Protein AF-A0A2R5G4W3-F1 (afdb_monomer_lite)

Radius of gyration: 32.0 Å; chains: 1; bounding box: 75×66×99 Å

pLDDT: mean 78.03, std 15.75, range [32.31, 94.19]

Organism: NCBI:txid2005467

InterPro domains:
  IPR027417 P-loop containing nucleoside triphosphate hydrolase [G3DSA:3.40.50.300] (1-145)
  IPR027417 P-loop containing nucleoside triphosphate hydrolase [SSF52540] (2-134)
  IPR032689 TraD/TraG, TraM recognition site [PF12696] (4-123)
  IPR051539 Type IV secretion system coupling protein TraD/TraG/VirD4-like [PTHR37937] (3-179)

Structure (mmCIF, N/CA/C/O backbone):
data_AF-A0A2R5G4W3-F1
#
_entry.id   AF-A0A2R5G4W3-F1
#
loop_
_atom_site.group_PDB
_atom_site.id
_atom_site.type_symbol
_atom_site.label_atom_id
_atom_site.label_alt_id
_atom_site.label_comp_id
_atom_site.label_asym_id
_atom_site.label_entity_id
_atom_site.label_seq_id
_atom_site.pdbx_PDB_ins_code
_atom_site.Cartn_x
_atom_site.Cartn_y
_atom_site.Cartn_z
_atom_site.occupancy
_atom_site.B_iso_or_equiv
_atom_site.auth_seq_id
_atom_site.auth_comp_id
_atom_site.auth_asym_id
_atom_site.auth_atom_id
_atom_site.pdbx_PDB_model_num
ATOM 1 N N . MET A 1 1 ? 8.855 -8.852 18.728 1.00 83.56 1 MET A N 1
ATOM 2 C CA . MET A 1 1 ? 7.533 -8.272 19.076 1.00 83.56 1 MET A CA 1
ATOM 3 C C . MET A 1 1 ? 6.858 -7.839 17.785 1.00 83.56 1 MET A C 1
ATOM 5 O O . MET A 1 1 ? 7.548 -7.266 16.953 1.00 83.56 1 MET A O 1
ATOM 9 N N . ILE A 1 2 ? 5.572 -8.133 17.584 1.00 87.06 2 ILE A N 1
ATOM 10 C CA . ILE A 1 2 ? 4.833 -7.711 16.383 1.00 87.06 2 ILE A CA 1
ATOM 11 C C . ILE A 1 2 ? 3.720 -6.768 16.829 1.00 87.06 2 ILE A C 1
ATOM 13 O O . ILE A 1 2 ? 2.958 -7.112 17.728 1.00 87.06 2 ILE A O 1
ATOM 17 N N . ILE A 1 3 ? 3.658 -5.587 16.222 1.00 87.25 3 ILE A N 1
ATOM 18 C CA . ILE A 1 3 ? 2.591 -4.608 16.418 1.00 87.25 3 ILE A CA 1
ATOM 19 C C . ILE A 1 3 ? 1.851 -4.507 15.089 1.00 87.25 3 ILE A C 1
ATOM 21 O O . ILE A 1 3 ? 2.440 -4.115 14.085 1.00 87.25 3 ILE A O 1
ATOM 25 N N . SER A 1 4 ? 0.575 -4.886 15.088 1.00 90.19 4 SER A N 1
ATOM 26 C CA . SER A 1 4 ? -0.298 -4.790 13.919 1.00 90.19 4 SER A CA 1
ATOM 27 C C . SER A 1 4 ? -1.376 -3.756 14.194 1.00 90.19 4 SER A C 1
ATOM 29 O O . SER A 1 4 ? -2.122 -3.895 15.161 1.00 90.19 4 SER A O 1
ATOM 31 N N . LEU A 1 5 ? -1.434 -2.725 13.359 1.00 89.44 5 LEU A N 1
ATOM 32 C CA . LEU A 1 5 ? -2.449 -1.682 13.397 1.00 89.44 5 LEU A CA 1
ATOM 33 C C . LEU A 1 5 ? -3.270 -1.807 12.123 1.00 89.44 5 LEU A C 1
ATOM 35 O O . LEU A 1 5 ? -2.787 -1.460 11.047 1.00 89.44 5 LEU A O 1
ATOM 39 N N . ASP A 1 6 ? -4.471 -2.357 12.254 1.00 86.12 6 ASP A N 1
ATOM 40 C CA . ASP A 1 6 ? -5.460 -2.312 11.185 1.00 86.12 6 ASP A CA 1
ATOM 41 C C . ASP A 1 6 ? -6.130 -0.935 11.222 1.00 86.12 6 ASP A C 1
ATOM 43 O O . ASP A 1 6 ? -6.488 -0.454 12.296 1.00 86.12 6 ASP A O 1
ATOM 47 N N . GLU A 1 7 ? -6.215 -0.275 10.073 1.00 85.50 7 GLU A N 1
ATOM 48 C CA . GLU A 1 7 ? -6.708 1.097 9.929 1.00 85.50 7 GLU A CA 1
ATOM 49 C C . GLU A 1 7 ? -5.997 2.152 10.804 1.00 85.50 7 GLU 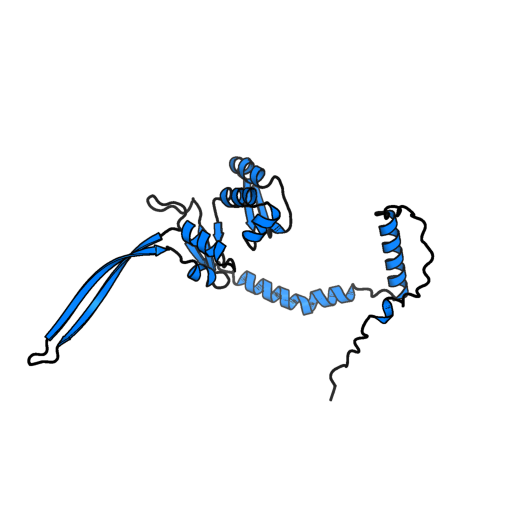A C 1
ATOM 51 O O . GLU A 1 7 ? -6.583 2.788 11.685 1.00 85.50 7 GLU A O 1
ATOM 56 N N . LEU A 1 8 ? -4.714 2.400 10.523 1.00 83.69 8 LEU A N 1
ATOM 57 C CA . LEU A 1 8 ? -3.928 3.432 11.207 1.00 83.69 8 LEU A CA 1
ATOM 58 C C . LEU A 1 8 ? -4.596 4.831 11.224 1.00 83.69 8 LEU A C 1
ATOM 60 O O . LEU A 1 8 ? -4.523 5.487 12.265 1.00 83.69 8 LEU A O 1
ATOM 64 N N . PRO A 1 9 ? -5.273 5.302 10.154 1.00 79.75 9 PRO A N 1
ATOM 65 C CA . PRO A 1 9 ? -6.020 6.560 10.174 1.00 79.75 9 PRO A CA 1
ATOM 66 C C . PRO A 1 9 ? -7.066 6.697 11.294 1.00 79.75 9 PRO A C 1
ATOM 68 O O . PRO A 1 9 ? -7.410 7.812 11.679 1.00 79.75 9 PRO A O 1
ATOM 71 N N . SER A 1 10 ? -7.557 5.602 11.877 1.00 82.31 10 SER A N 1
ATOM 72 C CA . SER A 1 10 ? -8.536 5.687 12.970 1.00 82.31 10 SER A CA 1
ATOM 73 C C . SER A 1 10 ? -7.945 6.219 14.281 1.00 82.31 10 SER A C 1
ATOM 75 O O . SER A 1 10 ? -8.689 6.699 15.136 1.00 82.31 10 SER A O 1
ATOM 77 N N . ILE A 1 11 ? -6.622 6.131 14.476 1.00 82.25 11 ILE A N 1
ATOM 78 C CA . ILE A 1 11 ? -5.956 6.522 15.725 1.00 82.25 11 ILE A CA 1
ATOM 79 C C . ILE A 1 11 ? -4.681 7.302 15.409 1.00 82.25 11 ILE A C 1
ATOM 81 O O . ILE A 1 11 ? -3.684 6.754 14.940 1.00 82.25 11 ILE A O 1
ATOM 85 N N . LYS A 1 12 ? -4.669 8.590 15.757 1.00 83.81 12 LYS A N 1
ATOM 86 C CA . LYS A 1 12 ? -3.479 9.426 15.596 1.00 83.81 12 LYS A CA 1
ATOM 87 C C . LYS A 1 12 ? -2.441 9.128 16.680 1.00 83.81 12 LYS A C 1
ATOM 89 O O . LYS A 1 12 ? -2.654 9.391 17.860 1.00 83.81 12 LYS A O 1
ATOM 94 N N . LEU A 1 13 ? -1.288 8.620 16.255 1.00 86.56 13 LEU A N 1
ATOM 95 C CA . LEU A 1 13 ? -0.133 8.321 17.108 1.00 86.56 13 LEU A CA 1
ATOM 96 C C . LEU A 1 13 ? 1.047 9.241 16.770 1.00 86.56 13 LEU A C 1
ATOM 98 O O . LEU A 1 13 ? 1.861 8.906 15.912 1.00 86.56 13 LEU A O 1
ATOM 102 N N . ASP A 1 14 ? 1.181 10.381 17.452 1.00 83.75 14 ASP A N 1
ATOM 103 C CA . ASP A 1 14 ? 2.166 11.428 17.102 1.00 83.75 14 ASP A CA 1
ATOM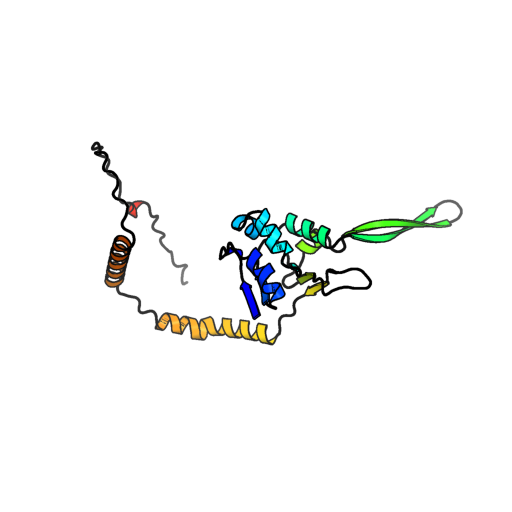 104 C C . ASP A 1 14 ? 3.624 10.938 17.052 1.00 83.75 14 ASP A C 1
ATOM 106 O O . ASP A 1 14 ? 4.428 11.414 16.251 1.00 83.75 14 ASP A O 1
ATOM 110 N N . ARG A 1 15 ? 3.977 9.960 17.895 1.00 85.38 15 ARG A N 1
ATOM 111 C CA . ARG A 1 15 ? 5.333 9.389 17.972 1.00 85.38 15 ARG A CA 1
ATOM 112 C C . ARG A 1 15 ? 5.535 8.142 17.113 1.00 85.38 15 ARG A C 1
ATOM 114 O O . ARG A 1 15 ? 6.600 7.533 17.179 1.00 85.38 15 ARG A O 1
ATOM 121 N N . LEU A 1 16 ? 4.566 7.771 16.274 1.00 86.38 16 LEU A N 1
ATOM 122 C CA . LEU A 1 16 ? 4.652 6.575 15.433 1.00 86.38 16 LEU A CA 1
ATOM 123 C C . LEU A 1 16 ? 5.938 6.499 14.585 1.00 86.38 16 LEU A C 1
ATOM 125 O O . LEU A 1 16 ? 6.577 5.447 14.610 1.00 86.38 16 LEU A O 1
ATOM 129 N N . PRO A 1 17 ? 6.390 7.567 13.890 1.00 83.81 17 PRO A N 1
ATOM 130 C CA . PRO A 1 17 ? 7.620 7.491 13.098 1.00 83.81 17 PRO A CA 1
ATOM 131 C C . PRO A 1 17 ? 8.858 7.204 13.960 1.00 83.81 17 PRO A C 1
ATOM 133 O O . PRO A 1 17 ? 9.763 6.487 13.537 1.00 83.81 17 PRO A O 1
ATOM 136 N N . GLN A 1 18 ? 8.899 7.756 15.177 1.00 86.06 18 GLN A N 1
ATOM 137 C CA . GLN A 1 18 ? 9.988 7.528 16.130 1.00 86.06 18 GLN A CA 1
ATOM 138 C C . GLN A 1 18 ? 9.975 6.076 16.603 1.00 86.06 18 GLN A C 1
ATOM 140 O O . GLN A 1 18 ? 10.999 5.407 16.534 1.00 86.06 18 GLN A O 1
ATOM 145 N N . TRP A 1 19 ? 8.803 5.554 16.975 1.00 87.06 19 TRP A N 1
ATOM 146 C CA . TRP A 1 19 ? 8.648 4.165 17.403 1.00 87.06 19 TRP A CA 1
ATOM 147 C C . TRP A 1 19 ? 9.065 3.169 16.321 1.00 87.06 19 TRP A C 1
ATOM 149 O O . TRP A 1 19 ? 9.810 2.236 16.612 1.00 87.06 19 TRP A O 1
ATOM 159 N N . ILE A 1 20 ? 8.645 3.375 15.069 1.00 85.81 20 ILE A N 1
ATOM 160 C CA . ILE A 1 20 ? 9.029 2.484 13.966 1.00 85.81 20 ILE A CA 1
ATOM 161 C C . ILE A 1 20 ? 10.555 2.438 13.828 1.00 85.81 20 ILE A C 1
ATOM 163 O O . ILE A 1 20 ? 11.121 1.357 13.689 1.00 85.81 20 ILE A O 1
ATOM 167 N N . ASN A 1 21 ? 11.231 3.585 13.917 1.00 83.62 21 ASN A N 1
ATOM 168 C CA . ASN A 1 21 ? 12.683 3.661 13.763 1.00 83.62 21 ASN A CA 1
ATOM 169 C C . ASN A 1 21 ? 13.452 3.115 14.978 1.00 83.62 21 ASN A C 1
ATOM 171 O O . ASN A 1 21 ? 14.404 2.355 14.804 1.00 83.62 21 ASN A O 1
ATOM 175 N N . GLU A 1 22 ? 13.042 3.463 16.198 1.00 86.81 22 GLU A N 1
ATOM 176 C CA . GLU A 1 22 ? 13.712 3.050 17.438 1.00 86.81 22 GLU A CA 1
ATOM 177 C C . GLU A 1 22 ? 13.511 1.567 17.737 1.00 86.81 22 GLU A C 1
ATOM 179 O O . GLU A 1 22 ? 14.452 0.861 18.091 1.00 86.81 22 GLU A O 1
ATOM 184 N N . TYR A 1 23 ? 12.291 1.055 17.581 1.00 84.75 23 TYR A N 1
ATOM 185 C CA . TYR A 1 23 ? 12.013 -0.342 17.895 1.00 84.75 23 TYR A CA 1
ATOM 186 C C . TYR A 1 23 ? 12.417 -1.298 16.767 1.00 84.75 23 TYR A C 1
ATOM 188 O O . TYR A 1 23 ? 12.532 -2.502 17.014 1.00 84.75 23 TYR A O 1
ATOM 196 N N . ARG A 1 24 ? 12.715 -0.793 15.560 1.00 78.00 24 ARG A N 1
ATOM 197 C CA . ARG A 1 24 ? 13.292 -1.600 14.474 1.00 78.00 24 ARG A CA 1
ATOM 198 C C . ARG A 1 24 ? 14.624 -2.231 14.883 1.00 78.00 24 ARG A C 1
ATOM 200 O O . ARG A 1 24 ? 14.830 -3.411 14.609 1.00 78.00 24 ARG A O 1
ATOM 207 N N . SER A 1 25 ? 15.517 -1.489 15.545 1.00 77.94 25 SER A N 1
ATOM 208 C CA . SER A 1 25 ? 16.799 -2.039 16.026 1.00 77.94 25 SER A CA 1
ATOM 209 C C . SER A 1 25 ? 16.614 -3.039 17.174 1.00 77.94 25 SER A C 1
ATOM 211 O O . SER A 1 25 ? 17.421 -3.950 17.329 1.00 77.94 25 SER A O 1
ATOM 213 N N . ASN A 1 26 ? 15.507 -2.928 17.913 1.00 81.25 26 ASN A N 1
ATOM 214 C CA . ASN A 1 26 ? 15.133 -3.822 19.011 1.00 81.25 26 ASN A CA 1
ATOM 215 C C . ASN A 1 26 ? 14.342 -5.069 18.558 1.00 81.25 26 ASN A C 1
ATOM 217 O O . ASN A 1 26 ? 13.818 -5.807 19.393 1.00 81.25 26 ASN A O 1
ATOM 221 N N . GLY A 1 27 ? 14.217 -5.315 17.248 1.00 79.44 27 GLY A N 1
ATOM 222 C CA . GLY A 1 27 ? 13.526 -6.493 16.711 1.00 79.44 27 GLY A CA 1
ATOM 223 C C . GLY A 1 27 ? 11.994 -6.424 16.787 1.00 79.44 27 GLY A C 1
ATOM 224 O O . GLY A 1 27 ? 11.320 -7.463 16.782 1.00 79.44 27 GLY A O 1
ATOM 225 N N . ALA A 1 28 ? 11.418 -5.222 16.885 1.00 84.69 28 ALA A N 1
ATOM 226 C CA . ALA A 1 28 ? 9.986 -5.039 16.685 1.00 84.69 28 ALA A CA 1
ATOM 227 C C . ALA A 1 28 ? 9.643 -4.955 15.192 1.00 84.69 28 ALA A C 1
ATOM 229 O O . ALA A 1 28 ? 10.363 -4.344 14.402 1.00 84.69 28 ALA A O 1
ATOM 230 N N . CYS A 1 29 ? 8.514 -5.550 14.818 1.00 86.12 29 CYS A N 1
ATOM 231 C CA . CYS A 1 29 ? 7.950 -5.482 13.478 1.00 86.12 29 CYS A CA 1
ATOM 232 C C . CYS A 1 29 ? 6.613 -4.740 13.541 1.00 86.12 29 CYS A C 1
ATOM 234 O O . CYS A 1 29 ? 5.729 -5.142 14.297 1.00 86.12 29 CYS A O 1
ATOM 236 N N . PHE A 1 30 ? 6.486 -3.666 12.762 1.00 89.19 30 PHE A N 1
ATOM 237 C CA . PHE A 1 30 ? 5.246 -2.910 12.617 1.00 89.19 30 PHE A CA 1
ATOM 238 C C . PHE A 1 30 ? 4.557 -3.308 11.317 1.00 89.19 30 PHE A C 1
ATOM 240 O O . PHE A 1 30 ? 5.176 -3.289 10.253 1.00 89.19 30 PHE A O 1
ATOM 247 N N . ILE A 1 31 ? 3.277 -3.642 11.416 1.00 91.06 31 ILE A N 1
ATOM 248 C CA . ILE A 1 31 ? 2.383 -3.894 10.291 1.00 91.06 31 ILE A CA 1
ATOM 249 C C . ILE A 1 31 ? 1.312 -2.811 10.354 1.00 91.06 31 ILE A C 1
ATOM 251 O O . ILE A 1 31 ? 0.593 -2.713 11.346 1.00 91.06 31 ILE A O 1
ATOM 255 N N . LEU A 1 32 ? 1.257 -1.970 9.326 1.00 90.94 32 LEU A N 1
ATOM 256 C CA . LEU A 1 32 ? 0.344 -0.833 9.254 1.00 90.94 32 LEU A CA 1
ATOM 257 C C . LEU A 1 32 ? -0.620 -1.056 8.090 1.00 90.94 32 LEU A C 1
ATOM 259 O O . LEU A 1 32 ? -0.190 -1.110 6.937 1.00 90.94 32 LEU A O 1
ATOM 263 N N . GLY A 1 33 ? -1.904 -1.193 8.399 1.00 91.06 33 GLY A N 1
ATOM 264 C CA . GLY A 1 33 ? -2.994 -1.174 7.434 1.00 91.06 33 GLY A CA 1
ATOM 265 C C . GLY A 1 33 ? -3.480 0.257 7.232 1.00 91.06 33 GLY A C 1
ATOM 266 O O . GLY A 1 33 ? -3.781 0.953 8.200 1.00 91.06 33 GLY A O 1
ATOM 267 N N . ILE A 1 34 ? -3.532 0.700 5.978 1.00 90.56 34 ILE A N 1
ATOM 268 C CA . ILE A 1 34 ? -4.128 1.978 5.577 1.00 90.56 34 ILE A CA 1
ATOM 269 C C . ILE A 1 34 ? -5.024 1.737 4.364 1.00 90.56 34 ILE A C 1
ATOM 271 O O . ILE A 1 34 ? -4.644 0.979 3.470 1.00 90.56 34 ILE A O 1
ATOM 275 N N . GLN A 1 35 ? -6.185 2.389 4.308 1.00 87.44 35 GLN A N 1
ATOM 276 C CA . GLN A 1 35 ? -7.048 2.344 3.122 1.00 87.44 35 GLN A CA 1
ATOM 277 C C . GLN A 1 35 ? -6.495 3.190 1.974 1.00 87.44 35 GLN A C 1
ATOM 279 O O . GLN A 1 35 ? -6.536 2.780 0.816 1.00 87.44 35 GLN A O 1
ATOM 284 N N . SER A 1 36 ? -5.969 4.374 2.289 1.00 86.69 36 SER A N 1
ATOM 285 C CA . SER A 1 36 ? -5.455 5.329 1.308 1.00 86.69 36 SER A CA 1
ATOM 286 C C . SER A 1 36 ? -4.248 6.078 1.872 1.00 86.69 36 SER A C 1
ATOM 288 O O . SER A 1 36 ? -4.161 6.371 3.067 1.00 86.69 36 SER A O 1
ATOM 290 N N . LEU A 1 37 ? -3.294 6.384 0.990 1.00 87.00 37 LEU A N 1
ATOM 291 C CA . LEU A 1 37 ? -2.102 7.152 1.341 1.00 87.00 37 LEU A CA 1
ATOM 292 C C . LEU A 1 37 ? -2.452 8.621 1.632 1.00 87.00 37 LEU A C 1
ATOM 294 O O . LEU A 1 37 ? -1.821 9.257 2.468 1.00 87.00 37 LEU A O 1
ATOM 298 N N . GLU A 1 38 ? -3.492 9.140 0.984 1.00 86.81 38 GLU A N 1
ATOM 299 C CA . GLU A 1 38 ? -4.036 10.477 1.210 1.00 86.81 38 GLU A CA 1
ATOM 300 C C . GLU A 1 38 ? -4.588 10.619 2.631 1.00 86.81 38 GLU A C 1
ATOM 302 O O . GLU A 1 38 ? -4.223 11.567 3.316 1.00 86.81 38 GLU A O 1
ATOM 307 N N . GLN A 1 39 ? -5.344 9.635 3.133 1.00 85.94 39 GLN A N 1
ATOM 308 C CA . GLN A 1 39 ? -5.826 9.648 4.524 1.00 85.94 39 GLN A CA 1
ATOM 309 C C . GLN A 1 39 ? -4.672 9.691 5.539 1.00 85.94 39 GLN A C 1
ATOM 311 O O . GLN A 1 39 ? -4.749 10.375 6.562 1.00 85.94 39 GLN A O 1
ATOM 316 N N . LEU A 1 40 ? -3.571 8.986 5.251 1.00 88.06 40 LEU A N 1
ATOM 317 C CA . LEU A 1 40 ? -2.363 9.045 6.074 1.00 88.06 40 LEU A CA 1
ATOM 318 C C . LEU A 1 40 ? -1.766 10.462 6.080 1.00 88.06 40 LEU A C 1
ATOM 320 O O . LEU A 1 40 ? -1.382 10.961 7.141 1.00 88.06 40 LEU A O 1
ATOM 324 N N . TYR A 1 41 ? -1.687 11.110 4.915 1.00 89.44 41 TYR A N 1
ATOM 325 C CA . TYR A 1 41 ? -1.192 12.482 4.793 1.00 89.44 41 TYR A CA 1
ATOM 326 C C . TYR A 1 41 ? -2.121 13.507 5.444 1.00 89.44 41 TYR A C 1
ATOM 328 O O . TYR A 1 41 ? -1.619 14.445 6.054 1.00 89.44 41 TYR A O 1
ATOM 336 N N . ASP A 1 42 ? -3.434 13.305 5.420 1.00 88.62 42 ASP A N 1
ATOM 337 C CA . ASP A 1 42 ? -4.391 14.218 6.051 1.00 88.62 42 ASP A CA 1
ATOM 338 C C . ASP A 1 42 ? -4.246 14.238 7.584 1.00 88.62 42 ASP A C 1
ATOM 340 O O . ASP A 1 42 ? -4.294 15.293 8.216 1.00 88.62 42 ASP A O 1
ATOM 344 N N . ILE A 1 43 ? -4.003 13.081 8.207 1.00 88.44 43 ILE A N 1
ATOM 345 C CA . ILE A 1 43 ? -3.933 12.961 9.675 1.00 88.44 43 ILE A CA 1
ATOM 346 C C . ILE A 1 43 ? -2.573 13.389 10.231 1.00 88.44 43 ILE A C 1
ATOM 348 O O . ILE A 1 43 ? -2.485 14.038 11.287 1.00 88.44 43 ILE A O 1
ATOM 352 N N . TYR A 1 44 ? -1.502 12.995 9.542 1.00 86.88 44 TYR A N 1
ATOM 353 C CA . TYR A 1 44 ? -0.124 13.205 9.984 1.00 86.88 44 TYR A CA 1
ATOM 354 C C . TYR A 1 44 ? 0.539 14.430 9.338 1.00 86.88 44 TYR A C 1
ATOM 356 O O . TYR A 1 44 ? 1.556 14.915 9.836 1.00 86.88 44 TYR A O 1
ATOM 364 N N . GLY A 1 45 ? -0.030 14.960 8.259 1.00 89.50 45 GLY A N 1
ATOM 365 C CA . GLY A 1 45 ? 0.612 15.924 7.371 1.00 89.50 45 GLY A CA 1
ATOM 366 C C . GLY A 1 45 ? 1.589 15.249 6.402 1.00 89.50 45 GLY A C 1
ATOM 367 O O . GLY A 1 45 ? 2.159 14.193 6.695 1.00 89.50 45 GLY A O 1
ATOM 368 N N . ASP A 1 46 ? 1.857 15.900 5.267 1.00 88.88 46 ASP A N 1
ATOM 369 C CA . ASP A 1 46 ? 2.698 15.357 4.186 1.00 88.88 46 ASP A CA 1
ATOM 370 C C . ASP A 1 46 ? 4.078 14.888 4.668 1.00 88.88 46 ASP A C 1
ATOM 372 O O . ASP A 1 46 ? 4.553 13.809 4.311 1.00 88.88 46 ASP A O 1
ATOM 376 N N . LYS A 1 47 ? 4.734 15.687 5.522 1.00 88.31 47 LYS A N 1
ATOM 377 C CA . LYS A 1 47 ? 6.087 15.388 6.017 1.00 88.31 47 LYS A CA 1
ATOM 378 C C . LYS A 1 47 ? 6.121 14.119 6.865 1.00 88.31 47 LYS A C 1
ATOM 380 O O . LYS A 1 47 ? 6.987 13.272 6.658 1.00 88.31 47 LYS A O 1
ATOM 385 N N . MET A 1 48 ? 5.202 13.991 7.822 1.00 86.38 48 MET A N 1
ATOM 386 C CA . MET A 1 48 ? 5.199 12.851 8.741 1.00 86.38 48 MET A CA 1
ATOM 387 C C . MET A 1 48 ? 4.630 11.605 8.077 1.00 86.38 48 MET A C 1
ATOM 389 O O . MET A 1 48 ? 5.200 10.532 8.248 1.00 86.38 48 MET A O 1
ATOM 393 N N . GLY A 1 49 ? 3.579 11.729 7.264 1.00 88.00 49 GLY A N 1
ATOM 394 C CA . GLY A 1 49 ? 3.069 10.591 6.504 1.00 88.00 49 GLY A CA 1
ATOM 395 C C . GLY A 1 49 ? 4.115 10.051 5.525 1.00 88.00 49 GLY A C 1
ATOM 396 O O . GLY A 1 49 ? 4.294 8.839 5.429 1.00 88.00 49 GLY A O 1
ATOM 397 N N . SER A 1 50 ? 4.889 10.927 4.867 1.00 87.06 50 SER A N 1
ATOM 398 C CA . SER A 1 50 ? 6.000 10.501 4.006 1.00 87.06 50 SER A CA 1
ATOM 399 C C . SER A 1 50 ? 7.103 9.800 4.807 1.00 87.06 50 SER A C 1
ATOM 401 O O . SER A 1 50 ? 7.622 8.767 4.376 1.00 87.06 50 SER A O 1
ATOM 403 N N . ALA A 1 51 ? 7.409 10.283 6.016 1.00 88.00 51 ALA A N 1
ATOM 404 C CA . ALA A 1 51 ? 8.346 9.620 6.920 1.00 88.00 51 ALA A CA 1
ATOM 405 C C . ALA A 1 51 ? 7.857 8.228 7.362 1.00 88.00 51 ALA A C 1
ATOM 407 O O . ALA A 1 51 ? 8.651 7.290 7.366 1.00 88.00 51 ALA A O 1
ATOM 408 N N . ILE A 1 52 ? 6.565 8.061 7.674 1.00 88.12 52 ILE A N 1
ATOM 409 C CA . ILE A 1 52 ? 5.962 6.762 8.033 1.00 88.12 52 ILE A CA 1
ATOM 410 C C . ILE A 1 52 ? 6.042 5.795 6.848 1.00 88.12 52 ILE A C 1
ATOM 412 O O . ILE A 1 52 ? 6.534 4.673 6.992 1.00 88.12 52 ILE A O 1
ATOM 416 N N . ALA A 1 53 ? 5.611 6.246 5.667 1.00 86.88 53 ALA A N 1
ATOM 417 C CA . ALA A 1 53 ? 5.641 5.449 4.447 1.00 86.88 53 ALA A CA 1
ATOM 418 C C . ALA A 1 53 ? 7.070 5.028 4.067 1.00 86.88 53 ALA A C 1
ATOM 420 O O . ALA A 1 53 ? 7.264 3.905 3.605 1.00 86.88 53 ALA A O 1
ATOM 421 N N . SER A 1 54 ? 8.060 5.896 4.297 1.00 84.00 54 SER A N 1
ATOM 422 C CA . SER A 1 54 ? 9.479 5.629 4.019 1.00 84.00 54 SER A CA 1
ATOM 423 C C . SER A 1 54 ? 10.146 4.740 5.073 1.00 84.00 54 SER A C 1
ATOM 425 O O . SER A 1 54 ? 11.028 3.949 4.740 1.00 84.00 54 SER A O 1
ATOM 427 N N . ALA A 1 55 ? 9.738 4.844 6.343 1.00 85.06 55 ALA A N 1
ATOM 428 C CA . ALA A 1 55 ? 10.244 3.993 7.422 1.00 85.06 55 ALA A CA 1
ATOM 429 C C . ALA A 1 55 ? 9.827 2.524 7.229 1.00 85.06 55 ALA A C 1
ATOM 431 O O . ALA A 1 55 ? 10.568 1.597 7.575 1.00 85.06 55 ALA A O 1
ATOM 432 N N . CYS A 1 56 ? 8.663 2.301 6.617 1.00 86.69 56 CYS A N 1
ATOM 433 C CA . CYS A 1 56 ? 8.211 0.979 6.211 1.00 86.69 56 CYS A CA 1
ATOM 434 C C . CYS A 1 56 ? 8.977 0.536 4.961 1.00 86.69 56 CYS A C 1
ATOM 436 O O . CYS A 1 56 ? 8.739 1.031 3.869 1.00 86.69 56 CYS A O 1
ATOM 438 N N . SER A 1 57 ? 9.915 -0.402 5.095 1.00 84.44 57 SER A N 1
ATOM 439 C CA . SER A 1 57 ? 10.689 -0.860 3.930 1.00 84.44 57 SER A CA 1
ATOM 440 C C . SER A 1 57 ? 9.892 -1.801 3.020 1.00 84.44 57 SER A C 1
ATOM 442 O O . SER A 1 57 ? 10.140 -1.847 1.820 1.00 84.44 57 SER A O 1
ATOM 444 N N . THR A 1 58 ? 8.956 -2.559 3.596 1.00 89.00 58 THR A N 1
ATOM 445 C CA . THR A 1 58 ? 8.080 -3.477 2.864 1.00 89.00 58 THR A CA 1
ATOM 446 C C . THR A 1 58 ? 6.738 -2.804 2.606 1.00 89.00 58 THR A C 1
ATOM 448 O O . THR A 1 58 ? 6.115 -2.308 3.542 1.00 89.00 58 THR A O 1
ATOM 451 N N . HIS A 1 59 ? 6.271 -2.850 1.362 1.00 91.19 59 HIS A N 1
ATOM 452 C CA . HIS A 1 59 ? 4.954 -2.362 0.958 1.00 91.19 59 HIS A CA 1
ATOM 453 C C . HIS A 1 59 ? 4.165 -3.479 0.293 1.00 91.19 59 HIS A C 1
ATOM 455 O O . HIS A 1 59 ? 4.709 -4.252 -0.496 1.00 91.19 59 HIS A O 1
ATOM 461 N N . VAL A 1 60 ? 2.877 -3.535 0.611 1.00 92.25 60 VAL A N 1
ATOM 462 C CA . VAL A 1 60 ? 1.896 -4.399 -0.040 1.00 92.25 60 VAL A CA 1
ATOM 463 C C . VAL A 1 60 ? 0.835 -3.478 -0.620 1.00 92.25 60 VAL A C 1
ATOM 465 O O . VAL A 1 60 ? 0.087 -2.853 0.126 1.00 92.25 60 VAL A O 1
ATOM 468 N N . LEU A 1 61 ? 0.816 -3.346 -1.942 1.00 92.75 61 LEU A N 1
ATOM 469 C CA . LEU A 1 61 ? -0.096 -2.453 -2.647 1.00 92.75 61 LEU A CA 1
ATOM 470 C C . LEU A 1 61 ? -1.245 -3.256 -3.254 1.00 92.75 61 LEU A C 1
ATOM 472 O O . LEU A 1 61 ? -1.027 -4.085 -4.139 1.00 92.75 61 LEU A O 1
ATOM 476 N N . PHE A 1 62 ? -2.461 -2.983 -2.795 1.00 93.25 62 PHE A N 1
ATOM 477 C CA . PHE A 1 62 ? -3.702 -3.378 -3.465 1.00 93.25 62 PHE A CA 1
ATOM 478 C C . PHE A 1 62 ? -4.162 -2.260 -4.403 1.00 93.25 62 PHE A C 1
ATOM 480 O O . PHE A 1 62 ? -3.466 -1.262 -4.556 1.00 93.25 62 PHE A O 1
ATOM 487 N N . ASN A 1 63 ? -5.333 -2.405 -5.024 1.00 93.00 63 ASN A N 1
ATOM 488 C CA . ASN A 1 63 ? -5.938 -1.319 -5.788 1.00 93.00 63 ASN A CA 1
ATOM 489 C C . ASN A 1 63 ? -6.135 -0.076 -4.885 1.00 93.00 63 ASN A C 1
ATOM 491 O O . ASN A 1 63 ? -6.979 -0.130 -3.990 1.00 93.00 63 ASN A O 1
ATOM 495 N N . PRO A 1 64 ? -5.394 1.031 -5.099 1.00 89.94 64 PRO A N 1
ATOM 496 C CA . PRO A 1 64 ? -5.463 2.202 -4.226 1.00 89.94 64 PRO A CA 1
ATOM 497 C C . PRO A 1 64 ? -6.717 3.057 -4.467 1.00 89.94 64 PRO A C 1
ATOM 499 O O . PRO A 1 64 ? -6.929 4.045 -3.772 1.00 89.94 64 PRO A O 1
ATOM 502 N N . GLY A 1 65 ? -7.515 2.755 -5.499 1.00 89.25 65 GLY A N 1
ATOM 503 C CA . GLY A 1 65 ? -8.705 3.526 -5.872 1.00 89.25 65 GLY A CA 1
ATOM 504 C C . GLY A 1 65 ? -8.420 4.923 -6.439 1.00 89.25 65 GLY A C 1
ATOM 505 O O . GLY A 1 65 ? -9.330 5.563 -6.960 1.00 89.25 65 GLY A O 1
ATOM 506 N N . ASN A 1 66 ? -7.171 5.395 -6.388 1.00 89.69 66 ASN A N 1
ATOM 507 C CA . ASN A 1 66 ? -6.765 6.695 -6.903 1.00 89.69 66 ASN A CA 1
ATOM 508 C C . ASN A 1 66 ? -5.551 6.597 -7.841 1.00 89.69 66 ASN A C 1
ATOM 510 O O . ASN A 1 66 ? -4.649 5.774 -7.670 1.00 89.69 66 ASN A O 1
ATOM 514 N N . TYR A 1 67 ? -5.538 7.462 -8.857 1.00 91.75 67 TYR A N 1
ATOM 515 C CA . TYR A 1 67 ? -4.506 7.439 -9.892 1.00 91.75 67 TYR A CA 1
ATOM 516 C C . TYR A 1 67 ? -3.148 7.941 -9.390 1.00 91.75 67 TYR A C 1
ATOM 518 O O . TYR A 1 67 ? -2.121 7.416 -9.801 1.00 91.75 67 TYR A O 1
ATOM 526 N N . LYS A 1 68 ? -3.134 8.921 -8.478 1.00 91.69 68 LYS A N 1
ATOM 527 C CA . LYS A 1 68 ? -1.901 9.535 -7.967 1.00 91.69 68 LYS A CA 1
ATOM 528 C C . LYS A 1 68 ? -1.013 8.508 -7.262 1.00 91.69 68 LYS A C 1
ATOM 530 O O . LYS A 1 68 ? 0.133 8.319 -7.651 1.00 91.69 68 LYS A O 1
ATOM 535 N N . THR A 1 69 ? -1.573 7.776 -6.302 1.00 91.50 69 THR A N 1
ATOM 536 C CA . THR A 1 69 ? -0.887 6.689 -5.599 1.00 91.50 69 THR A CA 1
ATOM 537 C C . THR A 1 69 ? -0.463 5.594 -6.583 1.00 91.50 69 THR A C 1
ATOM 539 O O . THR A 1 69 ? 0.667 5.118 -6.516 1.00 91.50 69 THR A O 1
ATOM 542 N N . ALA A 1 70 ? -1.314 5.216 -7.545 1.00 93.06 70 ALA A N 1
ATOM 543 C CA . ALA A 1 70 ? -0.947 4.223 -8.557 1.00 93.06 70 ALA A CA 1
ATOM 544 C C . ALA A 1 70 ? 0.246 4.671 -9.427 1.00 93.06 70 ALA A C 1
ATOM 546 O O . ALA A 1 70 ? 1.132 3.869 -9.725 1.00 93.06 70 ALA A O 1
ATOM 547 N N . GLU A 1 71 ? 0.304 5.947 -9.809 1.00 94.06 71 GLU A N 1
ATOM 548 C CA . GLU A 1 71 ? 1.411 6.526 -10.569 1.00 94.06 71 GLU A CA 1
ATOM 549 C C . GLU A 1 71 ? 2.700 6.595 -9.741 1.00 94.06 71 GLU A C 1
ATOM 551 O O . GLU A 1 71 ? 3.763 6.204 -10.229 1.00 94.06 71 GLU A O 1
ATOM 556 N N . ASP A 1 72 ? 2.609 7.025 -8.482 1.00 91.50 72 ASP A N 1
ATOM 557 C CA . ASP A 1 72 ? 3.746 7.093 -7.563 1.00 91.50 72 ASP A CA 1
ATOM 558 C C . ASP A 1 72 ? 4.366 5.706 -7.343 1.00 91.50 72 ASP A C 1
ATOM 560 O O . ASP A 1 72 ? 5.588 5.542 -7.411 1.00 91.50 72 ASP A O 1
ATOM 564 N N . TYR A 1 73 ? 3.534 4.675 -7.166 1.00 91.75 73 TYR A N 1
ATOM 565 C CA . TYR A 1 73 ? 4.011 3.297 -7.056 1.00 91.75 73 TYR A CA 1
ATOM 566 C C . TYR A 1 73 ? 4.525 2.734 -8.385 1.00 91.75 73 TYR A C 1
ATOM 568 O O . TYR A 1 73 ? 5.544 2.049 -8.385 1.00 91.75 73 TYR A O 1
ATOM 576 N N . SER A 1 74 ? 3.902 3.057 -9.522 1.00 93.00 74 SER A N 1
ATOM 577 C CA . SER A 1 74 ? 4.404 2.667 -10.849 1.00 93.00 74 SER A CA 1
ATOM 578 C C . SER A 1 74 ? 5.814 3.218 -11.097 1.00 93.00 74 SER A C 1
ATOM 580 O O . SER A 1 74 ? 6.713 2.467 -11.477 1.00 93.00 74 SER A O 1
ATOM 582 N N . LYS A 1 75 ? 6.050 4.498 -10.773 1.00 92.19 75 LYS A N 1
ATOM 583 C CA . LYS A 1 75 ? 7.382 5.124 -10.816 1.00 92.19 75 LYS A CA 1
ATOM 584 C C . LYS A 1 75 ? 8.352 4.459 -9.846 1.00 92.19 75 LYS A C 1
ATOM 586 O O . LYS A 1 75 ? 9.506 4.227 -10.194 1.00 92.19 75 LYS A O 1
ATOM 591 N N . ARG A 1 76 ? 7.885 4.119 -8.643 1.00 88.81 76 ARG A N 1
ATOM 592 C CA . ARG A 1 76 ? 8.689 3.439 -7.621 1.00 88.81 76 ARG A CA 1
ATOM 593 C C . ARG A 1 76 ? 9.138 2.040 -8.043 1.00 88.81 76 ARG A C 1
ATOM 595 O O . ARG A 1 76 ? 10.242 1.636 -7.695 1.00 88.81 76 ARG A O 1
ATOM 602 N N . TYR A 1 77 ? 8.301 1.311 -8.775 1.00 90.00 77 TYR A N 1
ATOM 603 C CA . TYR A 1 77 ? 8.633 -0.003 -9.332 1.00 90.00 77 TYR A CA 1
ATOM 604 C C . TYR A 1 77 ? 9.615 0.075 -10.507 1.00 90.00 77 TYR A C 1
ATOM 606 O O . TYR A 1 77 ? 10.252 -0.925 -10.836 1.00 90.00 77 TYR A O 1
ATOM 614 N N . GLY A 1 78 ? 9.767 1.257 -11.103 1.00 89.00 78 GLY A N 1
ATOM 615 C CA . GLY A 1 78 ? 10.724 1.529 -12.162 1.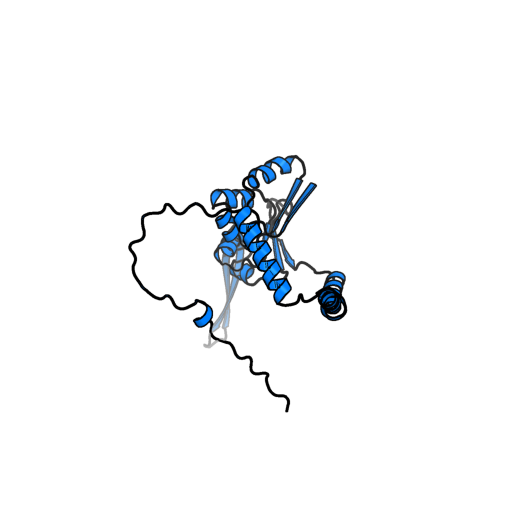00 89.00 78 GLY A CA 1
ATOM 616 C C . GLY A 1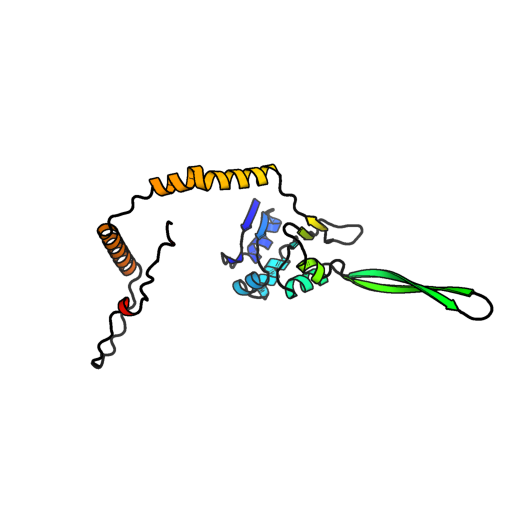 78 ? 10.242 1.125 -13.552 1.00 89.00 78 GLY A C 1
ATOM 617 O O . GLY A 1 78 ? 9.084 0.766 -13.788 1.00 89.00 78 GLY A O 1
ATOM 618 N N . GLU A 1 79 ? 11.172 1.201 -14.497 1.00 90.88 79 GLU A N 1
ATOM 619 C CA . GLU A 1 79 ? 10.940 0.956 -15.917 1.00 90.88 79 GLU A CA 1
ATOM 620 C C . GLU A 1 79 ? 11.797 -0.210 -16.413 1.00 90.88 79 GLU A C 1
ATOM 622 O O . GLU A 1 79 ? 12.895 -0.461 -15.919 1.00 90.88 79 GLU A O 1
ATOM 627 N N . LYS A 1 80 ? 11.295 -0.907 -17.430 1.00 88.38 80 LYS A N 1
ATOM 628 C CA . LYS A 1 80 ? 12.001 -1.930 -18.194 1.00 88.38 80 LYS A CA 1
ATOM 629 C C . LYS A 1 80 ? 12.111 -1.505 -19.653 1.00 88.38 80 LYS A C 1
ATOM 631 O O . LYS A 1 80 ? 11.198 -0.901 -20.217 1.00 88.38 80 LYS A O 1
ATOM 636 N N . GLU A 1 81 ? 13.224 -1.857 -20.276 1.00 88.44 81 GLU A N 1
ATOM 637 C CA . GLU A 1 81 ? 13.411 -1.690 -21.714 1.00 88.44 81 GLU A CA 1
ATOM 638 C C . GLU A 1 81 ? 12.841 -2.908 -22.447 1.00 88.44 81 GLU A C 1
ATOM 640 O O . GLU A 1 81 ? 13.162 -4.054 -22.132 1.00 88.44 81 GLU A O 1
ATOM 645 N N . VAL A 1 82 ? 11.962 -2.663 -23.416 1.00 87.25 82 VAL A N 1
ATOM 646 C CA . VAL A 1 82 ? 11.310 -3.687 -24.232 1.00 87.25 82 VAL A CA 1
ATOM 647 C C . VAL A 1 82 ? 11.686 -3.457 -25.690 1.00 87.25 82 VAL A C 1
ATOM 649 O O . VAL A 1 82 ? 11.458 -2.383 -26.245 1.00 87.25 82 VAL A O 1
ATOM 652 N N . LEU A 1 83 ? 12.253 -4.483 -26.325 1.00 87.69 83 LEU A N 1
ATOM 653 C CA . LEU A 1 83 ? 12.545 -4.473 -27.754 1.00 87.69 83 LEU A CA 1
ATOM 654 C C . LEU A 1 83 ? 11.291 -4.879 -28.538 1.00 87.69 83 LEU A C 1
ATOM 656 O O . LEU A 1 83 ? 10.910 -6.050 -28.571 1.00 87.69 83 LEU A O 1
ATOM 660 N N . ILE A 1 84 ? 10.653 -3.914 -29.189 1.00 87.00 84 ILE A N 1
ATOM 661 C CA . ILE A 1 84 ? 9.485 -4.128 -30.039 1.00 87.00 84 ILE A CA 1
ATOM 662 C C . ILE A 1 84 ? 9.964 -4.444 -31.453 1.00 87.00 84 ILE A C 1
ATOM 664 O O . ILE A 1 84 ? 10.580 -3.612 -32.119 1.00 87.00 84 ILE A O 1
ATOM 668 N N . LYS A 1 85 ? 9.664 -5.654 -31.928 1.00 86.25 85 LYS A N 1
ATOM 669 C CA . LYS A 1 85 ? 9.958 -6.078 -33.301 1.00 86.25 85 LYS A CA 1
ATOM 670 C C . LYS A 1 85 ? 8.708 -5.934 -34.158 1.00 86.25 85 LYS A C 1
ATOM 672 O O . LYS A 1 85 ? 7.782 -6.735 -34.049 1.00 86.25 85 LYS A O 1
ATOM 677 N N . ASN A 1 86 ? 8.696 -4.939 -35.035 1.00 86.00 86 ASN A N 1
ATOM 678 C CA . ASN A 1 86 ? 7.616 -4.732 -35.992 1.00 86.00 86 ASN A CA 1
ATOM 679 C C . ASN A 1 86 ? 7.948 -5.421 -37.317 1.00 86.00 86 ASN A C 1
ATOM 681 O O . ASN A 1 86 ? 9.043 -5.266 -37.862 1.00 86.00 86 ASN A O 1
ATOM 685 N N . ARG A 1 87 ? 6.981 -6.179 -37.840 1.00 86.56 87 ARG A N 1
ATOM 686 C CA . ARG A 1 87 ? 7.079 -6.875 -39.125 1.00 86.56 87 ARG A CA 1
ATOM 687 C C . ARG A 1 87 ? 6.126 -6.243 -40.126 1.00 86.56 87 ARG A C 1
ATOM 689 O O . ARG A 1 87 ? 4.912 -6.375 -39.989 1.00 86.56 87 ARG A O 1
ATOM 696 N N . THR A 1 88 ? 6.668 -5.669 -41.189 1.00 81.44 88 THR A N 1
ATOM 697 C CA . THR A 1 88 ? 5.875 -5.116 -42.292 1.00 81.44 88 THR A CA 1
ATOM 698 C C . THR A 1 88 ? 5.981 -6.039 -43.497 1.00 81.44 88 THR A C 1
ATOM 700 O O . THR A 1 88 ? 7.080 -6.393 -43.921 1.00 81.44 88 THR A O 1
ATOM 703 N N . THR A 1 89 ? 4.843 -6.455 -44.059 1.00 80.12 89 THR A N 1
ATOM 704 C CA . THR A 1 89 ? 4.807 -7.255 -45.295 1.00 80.12 89 THR A CA 1
ATOM 705 C C . THR A 1 89 ? 4.210 -6.426 -46.423 1.00 80.12 89 THR A C 1
ATOM 707 O O . THR A 1 89 ? 3.025 -6.106 -46.393 1.00 80.12 89 THR A O 1
ATOM 710 N N . GLY A 1 90 ? 5.024 -6.107 -47.427 1.00 75.69 90 GLY A N 1
ATOM 711 C CA . GLY A 1 90 ? 4.581 -5.475 -48.663 1.00 75.69 90 GLY A CA 1
ATOM 712 C C . GLY A 1 90 ? 4.190 -6.524 -49.702 1.00 75.69 90 GLY A C 1
ATOM 713 O O . GLY A 1 90 ? 4.862 -7.547 -49.860 1.00 75.69 90 GLY A O 1
ATOM 714 N N . ARG A 1 91 ? 3.095 -6.281 -50.426 1.00 69.19 91 ARG A N 1
ATOM 715 C CA . ARG A 1 91 ? 2.726 -7.040 -51.629 1.00 69.19 91 ARG A CA 1
ATOM 716 C C . ARG A 1 91 ? 2.645 -6.061 -52.791 1.00 69.19 91 ARG A C 1
ATOM 718 O O . ARG A 1 91 ? 1.831 -5.146 -52.750 1.00 69.19 91 ARG A O 1
ATOM 725 N N . SER A 1 92 ? 3.494 -6.250 -53.797 1.00 66.19 92 SER A N 1
ATOM 726 C CA . SER A 1 92 ? 3.416 -5.487 -55.044 1.00 66.19 92 SER A CA 1
ATOM 727 C C . SER A 1 92 ? 2.548 -6.246 -56.047 1.00 66.19 92 SER A C 1
ATOM 729 O O . SER A 1 92 ? 2.769 -7.439 -56.272 1.00 66.19 92 SER A O 1
ATOM 731 N N . LEU A 1 93 ? 1.550 -5.572 -56.625 1.00 59.16 93 LEU A N 1
ATOM 732 C CA . LEU A 1 93 ? 0.650 -6.133 -57.632 1.00 59.16 93 LEU A CA 1
ATOM 733 C C . LEU A 1 93 ? 0.995 -5.534 -59.003 1.00 59.16 93 LEU A C 1
ATOM 735 O O . LEU A 1 93 ? 0.352 -4.603 -59.474 1.00 59.16 93 LEU A O 1
ATOM 739 N N . GLY A 1 94 ? 2.054 -6.051 -59.625 1.00 55.00 94 GLY A N 1
ATOM 740 C CA . GLY A 1 94 ? 2.447 -5.677 -60.981 1.00 55.00 94 GLY A CA 1
ATOM 741 C C . GLY A 1 94 ? 3.456 -6.663 -61.557 1.00 55.00 94 GLY A C 1
ATOM 742 O O . GLY A 1 94 ? 4.543 -6.795 -61.006 1.00 55.00 94 GLY A O 1
ATOM 743 N N . GLY A 1 95 ? 3.077 -7.357 -62.639 1.00 61.22 95 GLY A N 1
ATOM 744 C CA . GLY A 1 95 ? 3.914 -8.206 -63.511 1.00 61.22 95 GLY A CA 1
ATOM 745 C C . GLY A 1 95 ? 4.538 -9.465 -62.894 1.00 61.22 95 GLY A C 1
ATOM 746 O O . GLY A 1 95 ? 4.479 -10.538 -63.484 1.00 61.22 95 GLY A O 1
ATOM 747 N N . GLN A 1 96 ? 5.102 -9.361 -61.695 1.00 60.31 96 GLN A N 1
ATOM 748 C CA . GLN A 1 96 ? 5.797 -10.420 -60.983 1.00 60.31 96 GLN A CA 1
ATOM 749 C C . GLN A 1 96 ? 5.424 -10.306 -59.501 1.00 60.31 96 GLN A C 1
ATOM 751 O O . GLN A 1 96 ? 5.727 -9.312 -58.842 1.00 60.31 96 GLN A O 1
ATOM 756 N N . MET A 1 97 ? 4.701 -11.299 -58.979 1.00 56.94 97 MET A N 1
ATOM 757 C CA . MET A 1 97 ? 4.181 -11.274 -57.611 1.00 56.94 97 MET A CA 1
ATOM 758 C C . MET A 1 97 ? 5.349 -11.390 -56.615 1.00 56.94 97 MET A C 1
ATOM 760 O O . MET A 1 97 ? 5.816 -12.486 -56.319 1.00 56.94 97 MET A O 1
ATOM 764 N N . SER A 1 98 ? 5.847 -10.256 -56.116 1.00 61.69 98 SER A N 1
ATOM 765 C CA . SER A 1 98 ? 6.931 -10.203 -55.130 1.00 61.69 98 SER A CA 1
ATOM 766 C C . SER A 1 98 ? 6.390 -9.798 -53.760 1.00 61.69 98 SER A C 1
ATOM 768 O O . SER A 1 98 ? 5.605 -8.851 -53.629 1.00 61.69 98 SER A O 1
ATOM 770 N N . ARG A 1 99 ? 6.791 -10.547 -52.729 1.00 70.88 99 ARG A N 1
ATOM 771 C CA . ARG A 1 99 ? 6.432 -10.302 -51.330 1.00 70.88 99 ARG A CA 1
ATOM 772 C C . ARG A 1 99 ? 7.688 -9.848 -50.593 1.00 70.88 99 ARG A C 1
ATOM 774 O O . ARG A 1 99 ? 8.603 -10.644 -50.408 1.00 70.88 99 ARG A O 1
ATOM 781 N N . SER A 1 100 ? 7.724 -8.591 -50.162 1.00 73.56 100 SER A N 1
ATOM 782 C CA . SER A 1 100 ? 8.804 -8.061 -49.329 1.00 73.56 100 SER A CA 1
ATOM 783 C C . SER A 1 100 ? 8.418 -8.164 -47.855 1.00 73.56 100 SER A C 1
ATOM 785 O O . SER A 1 100 ? 7.281 -7.882 -47.475 1.00 73.56 100 SER A O 1
ATOM 787 N N . ILE A 1 101 ? 9.352 -8.603 -47.012 1.00 79.81 101 ILE A N 1
ATOM 788 C CA . ILE A 1 101 ? 9.196 -8.609 -45.555 1.00 79.81 101 ILE A CA 1
ATOM 789 C C . ILE A 1 101 ? 10.301 -7.718 -45.000 1.00 79.81 101 ILE A C 1
ATOM 791 O O . ILE A 1 101 ? 11.476 -8.000 -45.215 1.00 79.81 101 ILE A O 1
ATOM 795 N N . SER A 1 102 ? 9.916 -6.650 -44.308 1.00 79.56 102 SER A N 1
ATOM 796 C CA . SER A 1 102 ? 10.828 -5.761 -43.593 1.00 79.56 102 SER A CA 1
ATOM 797 C C . SER A 1 102 ? 10.620 -5.922 -42.091 1.00 79.56 102 SER A C 1
ATOM 799 O O . SER A 1 102 ? 9.484 -6.072 -41.630 1.00 79.56 102 SER A O 1
ATOM 801 N N . TRP A 1 103 ? 11.717 -5.901 -41.342 1.00 83.06 103 TRP A N 1
ATOM 802 C CA . TRP A 1 103 ? 11.724 -5.934 -39.886 1.00 83.06 103 TRP A CA 1
ATOM 803 C C . TRP A 1 103 ? 12.312 -4.626 -39.377 1.00 83.06 103 TRP A C 1
ATOM 805 O O . TRP A 1 103 ? 13.377 -4.211 -39.828 1.00 83.06 103 TRP A O 1
ATOM 815 N N . SER A 1 104 ? 11.628 -3.989 -38.435 1.00 85.69 104 SER A N 1
ATOM 816 C CA . SER A 1 104 ? 12.152 -2.839 -37.705 1.00 85.69 104 SER A CA 1
ATOM 817 C C . SER A 1 104 ? 12.115 -3.147 -36.218 1.00 85.69 104 SER A C 1
ATOM 819 O O . SER A 1 104 ? 11.066 -3.529 -35.695 1.00 85.69 104 SER A O 1
ATOM 821 N N . GLU A 1 105 ? 13.244 -2.975 -35.546 1.00 89.62 105 GLU A N 1
ATOM 822 C CA . GLU A 1 105 ? 13.354 -3.132 -34.100 1.00 89.62 105 GLU A CA 1
ATOM 823 C C . GLU A 1 105 ? 13.357 -1.745 -33.452 1.00 89.62 105 GLU A C 1
ATOM 825 O O . GLU A 1 105 ? 14.054 -0.844 -33.914 1.00 89.62 105 GLU A O 1
ATOM 830 N N . ASN A 1 106 ? 12.550 -1.559 -32.410 1.00 87.75 106 ASN A N 1
ATOM 831 C CA . ASN A 1 106 ? 12.478 -0.321 -31.647 1.00 87.75 106 ASN A CA 1
ATOM 832 C C . ASN A 1 106 ? 12.628 -0.641 -30.158 1.00 87.75 106 ASN A C 1
ATOM 834 O O . ASN A 1 106 ? 11.886 -1.468 -29.630 1.00 87.75 106 ASN A O 1
ATOM 838 N N . LEU A 1 107 ? 13.591 -0.011 -29.490 1.00 90.00 107 LEU A N 1
ATOM 839 C CA . LEU A 1 107 ? 13.785 -0.150 -28.052 1.00 90.00 107 LEU A CA 1
ATOM 840 C C . LEU A 1 107 ? 12.933 0.902 -27.337 1.00 90.00 107 LEU A C 1
ATOM 842 O O . LEU A 1 107 ? 13.169 2.099 -27.487 1.00 90.00 107 LEU A O 1
ATOM 846 N N . GLN A 1 108 ? 11.950 0.461 -26.555 1.00 90.06 108 GLN A N 1
ATOM 847 C CA . GLN A 1 108 ? 11.047 1.346 -25.826 1.00 90.06 108 GLN A CA 1
ATOM 848 C C . GLN A 1 108 ? 11.156 1.117 -24.318 1.00 90.06 108 GLN A C 1
ATOM 850 O O . GLN A 1 108 ? 11.145 -0.020 -23.852 1.00 90.06 108 GLN A O 1
ATOM 855 N N . LYS A 1 109 ? 11.214 2.204 -23.543 1.00 90.56 109 LYS A N 1
ATOM 856 C CA . LYS A 1 109 ? 11.079 2.160 -22.082 1.00 90.56 109 LYS A CA 1
ATOM 857 C C . LYS A 1 109 ? 9.606 2.104 -21.699 1.00 90.56 109 LYS A C 1
ATOM 859 O O . LYS A 1 109 ? 8.804 2.892 -22.199 1.00 90.56 109 LYS A O 1
ATOM 864 N N . MET A 1 110 ? 9.252 1.155 -20.843 1.00 90.81 110 MET A N 1
ATOM 865 C CA . MET A 1 110 ? 7.898 0.972 -20.324 1.00 90.81 110 MET A CA 1
ATOM 866 C C . MET A 1 110 ? 7.957 0.708 -18.818 1.00 90.81 110 MET A C 1
ATOM 868 O O . MET A 1 110 ? 8.895 0.051 -18.372 1.00 90.81 110 MET A O 1
ATOM 872 N N . PRO A 1 111 ? 6.972 1.151 -18.019 1.00 92.00 111 PRO A N 1
ATOM 873 C CA . PRO A 1 111 ? 6.937 0.825 -16.596 1.00 92.00 111 PRO A CA 1
ATOM 874 C C . PRO A 1 111 ? 6.889 -0.695 -16.384 1.00 92.00 111 PRO A C 1
ATOM 876 O O . PRO A 1 111 ? 6.302 -1.429 -17.187 1.00 92.00 111 PRO A O 1
ATOM 879 N N . VAL A 1 112 ? 7.500 -1.181 -15.298 1.00 91.00 112 VAL A N 1
ATOM 880 C CA . VAL A 1 112 ? 7.449 -2.610 -14.939 1.00 91.00 112 VAL A CA 1
ATOM 881 C C . VAL A 1 112 ? 6.001 -3.042 -14.710 1.00 91.00 112 VAL A C 1
ATOM 883 O O . VAL A 1 112 ? 5.585 -4.068 -15.252 1.00 91.00 112 VAL A O 1
ATOM 886 N N . ILE A 1 113 ? 5.253 -2.216 -13.971 1.00 92.50 113 ILE A N 1
ATOM 887 C CA . ILE A 1 113 ? 3.805 -2.300 -13.760 1.00 92.50 113 ILE A CA 1
ATOM 888 C C . ILE A 1 113 ? 3.241 -0.898 -13.982 1.00 92.50 113 ILE A C 1
ATOM 890 O O . ILE A 1 113 ? 3.693 0.060 -13.352 1.00 92.50 113 ILE A O 1
ATOM 894 N N . SER A 1 114 ? 2.276 -0.762 -14.888 1.00 93.25 114 SER A N 1
ATOM 895 C CA . SER A 1 114 ? 1.660 0.537 -15.186 1.00 93.25 114 SER A CA 1
ATOM 896 C C . SER A 1 114 ? 0.642 0.950 -14.116 1.00 93.25 114 SER A C 1
ATOM 898 O O . SER A 1 114 ? 0.027 0.096 -13.479 1.00 93.25 114 SER A O 1
ATOM 900 N N . ALA A 1 115 ? 0.413 2.255 -13.953 1.00 94.12 115 ALA A N 1
ATOM 901 C CA . ALA A 1 115 ? -0.623 2.768 -13.050 1.00 94.12 115 ALA A CA 1
ATOM 902 C C . ALA A 1 115 ? -2.024 2.218 -13.393 1.00 94.12 115 ALA A C 1
ATOM 904 O O . ALA A 1 115 ? -2.790 1.862 -12.501 1.00 94.12 115 ALA A O 1
ATOM 905 N N . ASP A 1 116 ? -2.333 2.080 -14.686 1.00 94.19 116 ASP A N 1
ATOM 906 C CA . ASP A 1 116 ? -3.588 1.485 -15.162 1.00 94.19 116 ASP A CA 1
ATOM 907 C C . ASP A 1 116 ? -3.713 0.004 -14.772 1.00 94.19 116 ASP A C 1
ATOM 909 O O . ASP A 1 116 ? -4.783 -0.453 -14.376 1.00 94.19 116 ASP A O 1
ATOM 913 N N . GLU A 1 117 ? -2.609 -0.749 -14.813 1.00 92.75 117 GLU A N 1
ATOM 914 C CA . GLU A 1 117 ? -2.598 -2.140 -14.357 1.00 92.75 117 GLU A CA 1
ATOM 915 C C . GLU A 1 117 ? -2.860 -2.242 -12.848 1.00 92.75 117 GLU A C 1
ATOM 917 O O . GLU A 1 117 ? -3.651 -3.090 -12.434 1.00 92.75 117 GLU A O 1
ATOM 922 N N . ILE A 1 118 ? -2.262 -1.352 -12.046 1.00 93.69 118 ILE A N 1
ATOM 923 C CA . ILE A 1 118 ? -2.478 -1.273 -10.590 1.00 93.69 118 ILE A CA 1
ATOM 924 C C . ILE A 1 118 ? -3.953 -0.987 -10.268 1.00 93.69 118 ILE A C 1
ATOM 926 O O . ILE A 1 118 ? -4.547 -1.648 -9.416 1.00 93.69 118 ILE A O 1
ATOM 930 N N . LEU A 1 119 ? -4.578 -0.047 -10.982 1.00 92.94 119 LEU A N 1
ATOM 931 C CA . LEU A 1 119 ? -5.990 0.314 -10.792 1.00 92.94 119 LEU A CA 1
ATOM 932 C C . LEU A 1 119 ? -6.974 -0.775 -11.237 1.00 92.94 119 LEU A C 1
ATOM 934 O O . LEU A 1 119 ? -8.139 -0.758 -10.842 1.00 92.94 119 LEU A O 1
ATOM 938 N N . LYS A 1 120 ? -6.517 -1.732 -12.047 1.00 93.62 120 LYS A N 1
ATOM 939 C CA . LYS A 1 120 ? -7.306 -2.875 -12.523 1.00 93.62 120 LYS A CA 1
ATOM 940 C C . LYS A 1 120 ? -7.057 -4.147 -11.716 1.00 93.62 120 LYS A C 1
ATOM 942 O O . LYS A 1 120 ? -7.488 -5.224 -12.133 1.00 93.62 120 LYS A O 1
ATOM 947 N N . PHE A 1 121 ? -6.365 -4.065 -10.578 1.00 93.50 121 PHE A N 1
ATOM 948 C CA . PHE A 1 121 ? -6.193 -5.223 -9.706 1.00 93.50 121 PHE A CA 1
ATOM 949 C C . PHE A 1 121 ? -7.555 -5.731 -9.204 1.00 93.50 121 PHE A C 1
ATOM 951 O O . PHE A 1 121 ? -8.297 -4.965 -8.583 1.00 93.50 121 PHE A O 1
ATOM 958 N N . PRO A 1 122 ? -7.905 -7.008 -9.470 1.00 89.50 122 PRO A N 1
ATOM 959 C CA . PRO A 1 122 ? -9.091 -7.620 -8.892 1.00 89.50 122 PRO A CA 1
ATOM 960 C C . PRO A 1 122 ? -8.906 -7.807 -7.384 1.00 89.50 122 PRO A C 1
ATOM 962 O O . PRO A 1 122 ? -7.790 -7.742 -6.860 1.00 89.50 122 PRO A O 1
ATOM 965 N N . GLN A 1 123 ? -10.006 -8.089 -6.688 1.00 87.56 123 GLN A N 1
ATOM 966 C CA . GLN A 1 123 ? -9.979 -8.374 -5.257 1.00 87.56 123 GLN A CA 1
ATOM 967 C C . GLN A 1 123 ? -8.956 -9.475 -4.934 1.00 87.56 123 GLN A C 1
ATOM 969 O O . GLN A 1 123 ? -8.879 -10.497 -5.615 1.00 87.56 123 GLN A O 1
ATOM 974 N N . GLY A 1 124 ? -8.136 -9.235 -3.909 1.00 86.06 124 GLY A N 1
ATOM 975 C CA . GLY A 1 124 ? -7.084 -10.156 -3.477 1.00 86.06 124 GLY A CA 1
ATOM 976 C C . GLY A 1 124 ? -5.783 -10.092 -4.284 1.00 86.06 124 GLY A C 1
ATOM 977 O O . GLY A 1 124 ? -4.787 -10.643 -3.819 1.00 86.06 124 GLY A O 1
ATOM 978 N N . LYS A 1 125 ? -5.730 -9.410 -5.441 1.00 90.81 125 LYS A N 1
ATOM 979 C CA . LYS A 1 125 ? -4.466 -9.166 -6.157 1.00 90.81 125 LYS A CA 1
ATOM 980 C C . LYS A 1 125 ? -3.726 -7.980 -5.538 1.00 90.81 125 LYS A C 1
ATOM 982 O O . LYS A 1 125 ? -4.295 -6.904 -5.370 1.00 90.81 125 LYS A O 1
ATOM 987 N N . CYS A 1 126 ? -2.446 -8.170 -5.247 1.00 92.62 126 CYS A N 1
ATOM 988 C CA . CYS A 1 126 ? -1.561 -7.132 -4.741 1.00 92.62 126 CYS A CA 1
ATOM 989 C C . CYS A 1 126 ? -0.159 -7.245 -5.342 1.00 92.62 126 CYS A C 1
ATOM 991 O O . CYS A 1 126 ? 0.202 -8.247 -5.960 1.00 92.62 126 CYS A O 1
ATOM 993 N N . VAL A 1 127 ? 0.640 -6.201 -5.148 1.00 92.75 127 VAL A N 1
ATOM 994 C CA . VAL A 1 127 ? 2.075 -6.203 -5.432 1.00 92.75 127 VAL A CA 1
ATOM 995 C C . VAL A 1 127 ? 2.822 -6.048 -4.123 1.00 92.75 127 VAL A C 1
ATOM 997 O O . VAL A 1 127 ? 2.594 -5.092 -3.382 1.00 92.75 127 VAL A O 1
ATOM 1000 N N . ILE A 1 128 ? 3.730 -6.980 -3.850 1.00 91.50 128 ILE A N 1
ATOM 1001 C CA . ILE A 1 128 ? 4.615 -6.915 -2.691 1.00 91.50 128 ILE A CA 1
ATOM 1002 C C . ILE A 1 128 ? 5.982 -6.415 -3.135 1.00 91.50 128 ILE A C 1
ATOM 1004 O O . ILE A 1 128 ? 6.594 -6.973 -4.042 1.00 91.50 128 ILE A O 1
ATOM 1008 N N . THR A 1 129 ? 6.489 -5.399 -2.449 1.00 89.50 129 THR A N 1
ATOM 1009 C CA . THR A 1 129 ? 7.885 -4.968 -2.545 1.00 89.50 129 THR A CA 1
ATOM 1010 C C . THR A 1 129 ? 8.524 -5.043 -1.176 1.00 89.50 129 THR A C 1
ATOM 1012 O O . THR A 1 129 ? 8.020 -4.444 -0.232 1.00 89.50 129 THR A O 1
ATOM 1015 N N . SER A 1 130 ? 9.644 -5.751 -1.064 1.00 86.88 130 SER A N 1
ATOM 1016 C CA . SER A 1 130 ? 10.452 -5.801 0.155 1.00 86.88 130 SER A CA 1
ATOM 1017 C C . SER A 1 130 ? 11.933 -5.757 -0.211 1.00 86.88 130 SER A C 1
ATOM 1019 O O . SER A 1 130 ? 12.310 -6.414 -1.182 1.00 86.88 130 SER A O 1
ATOM 1021 N N . PRO A 1 131 ? 12.800 -5.095 0.578 1.00 79.25 131 PRO A N 1
ATOM 1022 C CA . PRO A 1 131 ? 14.245 -5.138 0.361 1.00 79.25 131 PRO A CA 1
ATOM 1023 C C . PRO A 1 131 ? 14.819 -6.558 0.406 1.00 79.25 131 PRO A C 1
ATOM 1025 O O . PRO A 1 131 ? 15.883 -6.801 -0.154 1.00 79.25 131 PRO A O 1
ATOM 1028 N N . GLY A 1 132 ? 14.119 -7.494 1.064 1.00 71.44 132 GLY A N 1
ATOM 1029 C CA . GLY A 1 132 ? 14.487 -8.910 1.093 1.00 71.44 132 GLY A CA 1
ATOM 1030 C C . GLY A 1 132 ? 14.281 -9.638 -0.240 1.00 71.44 132 GLY A C 1
ATOM 1031 O O . GLY A 1 132 ? 14.918 -10.660 -0.465 1.00 71.44 132 GLY A O 1
ATOM 1032 N N . TYR A 1 133 ? 13.448 -9.106 -1.140 1.00 67.44 133 TYR A N 1
ATOM 1033 C CA . TYR A 1 133 ? 13.330 -9.591 -2.515 1.00 67.44 133 TYR A CA 1
ATOM 1034 C C . TYR A 1 133 ? 14.366 -8.873 -3.379 1.00 67.44 133 TYR A C 1
ATOM 1036 O O . TYR A 1 133 ? 14.081 -7.850 -4.009 1.00 67.44 133 TYR A O 1
ATOM 1044 N N . SER A 1 134 ? 15.594 -9.391 -3.358 1.00 70.50 134 SER A N 1
ATOM 1045 C CA . SER A 1 134 ? 16.674 -8.953 -4.237 1.00 70.50 134 SER A CA 1
ATOM 1046 C C . SER A 1 134 ? 17.064 -10.057 -5.220 1.00 70.50 134 SER A C 1
ATOM 1048 O O . SER A 1 134 ? 17.070 -11.240 -4.883 1.00 70.50 134 SER A O 1
ATOM 1050 N N . SER A 1 135 ? 17.363 -9.675 -6.459 1.00 57.66 135 SER A N 1
ATOM 1051 C CA . SER A 1 135 ? 17.914 -10.564 -7.484 1.00 57.66 135 SER A CA 1
ATOM 1052 C C . SER A 1 135 ? 19.066 -9.846 -8.173 1.00 57.66 135 SER A C 1
ATOM 1054 O O . SER A 1 135 ? 18.906 -8.701 -8.590 1.00 57.66 135 SER A O 1
ATOM 1056 N N . GLU A 1 136 ? 20.233 -10.495 -8.209 1.00 60.84 136 GLU A N 1
ATOM 1057 C CA . GLU A 1 136 ? 21.418 -10.139 -9.013 1.00 60.84 136 GLU A CA 1
ATOM 1058 C C . GLU A 1 136 ? 21.707 -8.626 -9.154 1.00 60.84 136 GLU A C 1
ATOM 1060 O O . GLU A 1 136 ? 21.998 -8.123 -10.235 1.00 60.84 136 GLU A O 1
ATOM 1065 N N . GLY A 1 137 ? 21.644 -7.884 -8.040 1.00 63.78 137 GLY A N 1
ATOM 1066 C CA . GLY A 1 137 ? 22.000 -6.459 -7.980 1.00 63.78 137 GLY A CA 1
ATOM 1067 C C . GLY A 1 137 ? 20.829 -5.471 -7.938 1.00 63.78 137 GLY A C 1
ATOM 1068 O O . GLY A 1 137 ? 21.063 -4.281 -7.745 1.00 63.78 137 GLY A O 1
ATOM 1069 N N . GLN A 1 138 ? 19.581 -5.933 -8.043 1.00 64.50 138 GLN A N 1
ATOM 1070 C CA . GLN A 1 138 ? 18.381 -5.117 -7.826 1.00 64.50 138 GLN A CA 1
ATOM 1071 C C . GLN A 1 138 ? 17.659 -5.573 -6.554 1.00 64.50 138 GLN A C 1
ATOM 1073 O O . GLN A 1 138 ? 17.380 -6.757 -6.384 1.00 64.50 138 GLN A O 1
ATOM 1078 N N . ALA A 1 139 ? 17.367 -4.639 -5.648 1.00 63.50 139 ALA A N 1
ATOM 1079 C CA . ALA A 1 139 ? 16.573 -4.881 -4.444 1.00 63.50 139 ALA A CA 1
ATOM 1080 C C . ALA A 1 139 ? 15.155 -4.321 -4.615 1.00 63.50 139 ALA A C 1
ATOM 1082 O O . ALA A 1 139 ? 14.958 -3.360 -5.356 1.00 63.50 139 ALA A O 1
ATOM 1083 N N . SER A 1 140 ? 14.186 -4.873 -3.881 1.00 72.88 140 SER A N 1
ATOM 1084 C CA . SER A 1 140 ? 12.779 -4.438 -3.901 1.00 72.88 140 SER A CA 1
ATOM 1085 C C . SER A 1 140 ? 12.061 -4.686 -5.229 1.00 72.88 140 SER A C 1
ATOM 1087 O O . SER A 1 140 ? 11.306 -3.837 -5.701 1.00 72.88 140 SER A O 1
ATOM 1089 N N . ILE A 1 141 ? 12.264 -5.866 -5.817 1.00 81.25 141 ILE A N 1
ATOM 1090 C CA . ILE A 1 141 ? 11.566 -6.265 -7.045 1.00 81.25 141 ILE A CA 1
ATOM 1091 C C . ILE A 1 141 ? 10.059 -6.395 -6.751 1.00 81.25 141 ILE A C 1
ATOM 1093 O O . ILE A 1 141 ? 9.692 -7.083 -5.792 1.00 81.25 141 ILE A O 1
ATOM 1097 N N . PRO A 1 142 ? 9.175 -5.755 -7.540 1.00 84.94 142 PRO A N 1
ATOM 1098 C CA . PRO A 1 142 ? 7.733 -5.876 -7.363 1.00 84.94 142 PRO A CA 1
ATOM 1099 C C . PRO A 1 142 ? 7.267 -7.291 -7.704 1.00 84.94 142 PRO A C 1
ATOM 1101 O O . PRO A 1 142 ? 7.414 -7.756 -8.834 1.00 84.94 142 PRO A O 1
ATOM 1104 N N . TYR A 1 143 ? 6.674 -7.966 -6.723 1.00 85.88 143 TYR A N 1
ATOM 1105 C CA . TYR A 1 143 ? 6.135 -9.311 -6.868 1.00 85.88 143 TYR A CA 1
ATOM 1106 C C . TYR A 1 143 ? 4.597 -9.270 -6.865 1.00 85.88 143 TYR A C 1
ATOM 1108 O O . TYR A 1 143 ? 3.992 -9.163 -5.791 1.00 85.88 143 TYR A O 1
ATOM 1116 N N . PRO A 1 144 ? 3.943 -9.298 -8.045 1.00 86.00 144 PRO A N 1
ATOM 1117 C CA . PRO A 1 144 ? 2.492 -9.375 -8.137 1.00 86.00 144 PRO A CA 1
ATOM 1118 C C . PRO A 1 144 ? 2.010 -10.769 -7.731 1.00 86.00 144 PRO A C 1
ATOM 1120 O O . PRO A 1 144 ? 2.454 -11.775 -8.283 1.00 86.00 144 PRO A O 1
ATOM 1123 N N . LEU A 1 145 ? 1.063 -10.835 -6.803 1.00 89.44 145 LEU A N 1
ATOM 1124 C CA . LEU A 1 145 ? 0.453 -12.083 -6.363 1.00 89.44 145 LEU A CA 1
ATOM 1125 C C . LEU A 1 145 ? -1.032 -11.895 -6.065 1.00 89.44 145 LEU A C 1
ATOM 1127 O O . LEU A 1 145 ? -1.500 -10.786 -5.828 1.00 89.44 145 LEU A O 1
ATOM 1131 N N . ILE A 1 146 ? -1.776 -12.996 -6.078 1.00 87.88 146 ILE A N 1
ATOM 1132 C CA . ILE A 1 146 ? -3.139 -13.047 -5.548 1.00 87.88 146 ILE A CA 1
ATOM 1133 C C . ILE A 1 146 ? -3.040 -13.736 -4.196 1.00 87.88 146 ILE A C 1
ATOM 1135 O O . ILE A 1 146 ? -2.540 -14.858 -4.134 1.00 87.88 146 ILE A O 1
ATOM 1139 N N . ILE A 1 147 ? -3.455 -13.060 -3.124 1.00 84.75 147 ILE A N 1
ATOM 1140 C CA . ILE A 1 147 ? -3.408 -13.624 -1.775 1.00 84.75 147 ILE A CA 1
ATOM 1141 C C . ILE A 1 147 ? -4.405 -14.784 -1.732 1.00 84.75 147 ILE A C 1
ATOM 1143 O O . ILE A 1 147 ? -5.606 -14.551 -1.889 1.00 84.75 147 ILE A O 1
ATOM 1147 N N . PRO A 1 148 ? -3.938 -16.031 -1.554 1.00 77.38 148 PRO A N 1
ATOM 1148 C CA . PRO A 1 148 ? -4.837 -17.165 -1.495 1.00 77.38 148 PRO A CA 1
ATOM 1149 C C . PRO A 1 148 ? -5.599 -17.120 -0.171 1.00 77.38 148 PRO A C 1
ATOM 1151 O O . PRO A 1 148 ? -4.995 -17.153 0.901 1.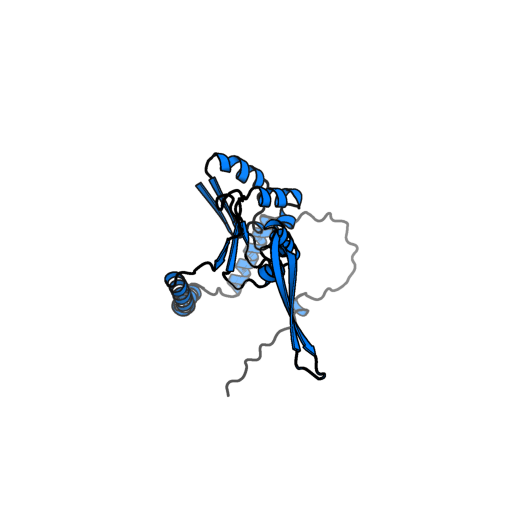00 77.38 148 PRO A O 1
ATOM 1154 N N . VAL A 1 149 ? -6.926 -17.076 -0.243 1.00 77.50 149 VAL A N 1
ATOM 1155 C CA . VAL A 1 149 ? -7.773 -17.327 0.923 1.00 77.50 149 VAL A CA 1
ATOM 1156 C C . VAL A 1 149 ? -7.891 -18.841 1.088 1.00 77.50 149 VAL A C 1
ATOM 1158 O O . VAL A 1 149 ? -8.098 -19.578 0.122 1.00 77.50 149 VAL A O 1
ATOM 1161 N N . SER A 1 150 ? -7.691 -19.341 2.307 1.00 80.56 150 SER A N 1
ATOM 1162 C CA . SER A 1 150 ? -7.862 -20.767 2.573 1.00 80.56 150 SER A CA 1
ATOM 1163 C C . SER A 1 150 ? -9.337 -21.138 2.461 1.00 80.56 150 SER A C 1
ATOM 1165 O O . SER A 1 150 ? -10.189 -20.491 3.066 1.00 80.56 150 SER A O 1
ATOM 1167 N N . LYS A 1 151 ? -9.643 -22.261 1.802 1.00 82.69 151 LYS A N 1
ATOM 1168 C CA . LYS A 1 151 ? -11.006 -22.827 1.764 1.00 82.69 151 LYS A CA 1
ATOM 1169 C C . LYS A 1 151 ? -11.594 -23.061 3.161 1.00 82.69 151 LYS A C 1
ATOM 1171 O O . LYS A 1 151 ? -12.808 -23.067 3.332 1.00 82.69 151 LYS A O 1
ATOM 1176 N N . ALA A 1 152 ? -10.742 -23.279 4.167 1.00 80.88 152 ALA A N 1
ATOM 1177 C CA . ALA A 1 152 ? -11.179 -23.412 5.554 1.00 80.88 152 ALA A CA 1
ATOM 1178 C C . ALA A 1 152 ? -11.678 -22.082 6.139 1.00 80.88 152 ALA A C 1
ATOM 1180 O O . ALA A 1 152 ? -12.616 -22.086 6.932 1.00 80.88 152 ALA A O 1
ATOM 1181 N N . ASP A 1 153 ? -11.066 -20.963 5.750 1.00 80.38 153 ASP A N 1
ATOM 1182 C CA . ASP A 1 153 ? -11.463 -19.627 6.193 1.00 80.38 153 ASP A CA 1
ATOM 1183 C C . ASP A 1 153 ? -12.730 -19.178 5.458 1.00 80.38 153 ASP A C 1
ATOM 1185 O O . ASP A 1 153 ? -13.650 -18.684 6.100 1.00 80.38 153 ASP A O 1
ATOM 1189 N N . GLU A 1 154 ? -12.836 -19.461 4.153 1.00 80.62 154 GLU A N 1
ATOM 1190 C CA . GLU A 1 154 ? -14.072 -19.263 3.374 1.00 80.62 154 GLU A CA 1
ATOM 1191 C C . GLU A 1 154 ? -15.246 -20.033 3.986 1.00 80.62 154 GLU A C 1
ATOM 1193 O O . GLU A 1 154 ? -16.328 -19.481 4.187 1.00 80.62 154 GLU A O 1
ATOM 1198 N N . LYS A 1 155 ? -15.018 -21.302 4.352 1.00 84.50 155 LYS A N 1
ATOM 1199 C CA . LYS A 1 155 ? -16.029 -22.108 5.032 1.00 84.50 155 LYS A CA 1
ATOM 1200 C C . LYS A 1 155 ? -16.402 -21.506 6.387 1.00 84.50 155 LYS A C 1
ATOM 1202 O O . LYS A 1 155 ? -17.583 -21.402 6.685 1.00 84.50 155 LYS A O 1
ATOM 1207 N N . ARG A 1 156 ? -15.422 -21.080 7.196 1.00 83.31 156 ARG A N 1
ATOM 1208 C CA . ARG A 1 156 ? -15.695 -20.448 8.498 1.00 83.31 156 ARG A CA 1
ATOM 1209 C C . ARG A 1 156 ? -16.485 -19.149 8.361 1.00 83.31 156 ARG A C 1
ATOM 1211 O O . ARG A 1 156 ? -17.355 -18.913 9.192 1.00 83.31 156 ARG A O 1
ATOM 1218 N N . ALA A 1 157 ? -16.211 -18.333 7.346 1.00 82.38 157 ALA A N 1
ATOM 1219 C CA . ALA A 1 157 ? -16.984 -17.125 7.068 1.00 82.38 157 ALA A CA 1
ATOM 1220 C C . ALA A 1 157 ? -18.449 -17.466 6.754 1.00 82.38 157 ALA A C 1
ATOM 1222 O O . ALA A 1 157 ? -19.346 -16.964 7.426 1.00 82.38 157 ALA A O 1
ATOM 1223 N N . HIS A 1 158 ? -18.683 -18.404 5.832 1.00 85.81 158 HIS A N 1
ATOM 1224 C CA . HIS A 1 158 ? -20.029 -18.868 5.488 1.00 85.81 158 HIS A CA 1
ATOM 1225 C C . HIS A 1 158 ? -20.761 -19.492 6.689 1.00 85.81 158 HIS A C 1
ATOM 1227 O O . HIS A 1 158 ? -21.930 -19.202 6.936 1.00 85.81 158 HIS A O 1
ATOM 1233 N N . ASP A 1 159 ? -20.072 -20.331 7.467 1.00 86.12 159 ASP A N 1
ATOM 1234 C CA . ASP A 1 159 ? -20.627 -20.934 8.680 1.00 86.12 159 ASP A CA 1
ATOM 1235 C C . ASP A 1 159 ? -20.987 -19.843 9.709 1.00 86.12 159 ASP A C 1
ATOM 1237 O O . ASP A 1 159 ? -22.023 -19.933 10.361 1.00 86.12 159 ASP A O 1
ATOM 1241 N N . SER A 1 160 ? -20.183 -18.779 9.823 1.00 84.56 160 SER A N 1
ATOM 1242 C CA . SER A 1 160 ? -20.440 -17.658 10.741 1.00 84.56 160 SER A CA 1
ATOM 1243 C C . SER A 1 160 ? -21.636 -16.808 10.305 1.00 84.56 160 SER A C 1
ATOM 1245 O O . SER A 1 160 ? -22.441 -16.419 11.150 1.00 84.56 160 SER A O 1
ATOM 1247 N N . GLU A 1 161 ? -21.795 -16.560 9.003 1.00 86.44 161 GLU A N 1
ATOM 1248 C CA . GLU A 1 161 ? -22.977 -15.891 8.444 1.00 86.44 161 GLU A CA 1
ATOM 1249 C C . GLU A 1 161 ? -24.246 -16.724 8.659 1.00 86.44 161 GLU A C 1
ATOM 1251 O O . GLU A 1 161 ? -25.259 -16.201 9.113 1.00 86.44 161 GLU A O 1
ATOM 1256 N N . ALA A 1 162 ? -24.192 -18.041 8.442 1.00 87.19 162 ALA A N 1
ATOM 1257 C CA . ALA A 1 162 ? -25.330 -18.922 8.711 1.00 87.19 162 ALA A CA 1
ATOM 1258 C C . ALA A 1 162 ? -25.707 -18.956 10.207 1.00 87.19 162 ALA A C 1
ATOM 1260 O O . ALA A 1 162 ? -26.889 -19.035 10.566 1.00 87.19 162 ALA A O 1
ATOM 1261 N N . LEU A 1 163 ? -24.710 -18.876 11.094 1.00 87.81 163 LEU A N 1
ATOM 1262 C CA . LEU A 1 163 ? -24.908 -18.793 12.543 1.00 87.81 163 LEU A CA 1
ATOM 1263 C C . LEU A 1 163 ? -25.527 -17.460 12.986 1.00 87.81 163 LEU A C 1
ATOM 1265 O O . LEU A 1 163 ? -26.165 -17.424 14.043 1.00 87.81 163 LEU A O 1
ATOM 1269 N N . TRP A 1 164 ? -25.385 -16.386 12.201 1.00 85.19 164 TRP A N 1
ATOM 1270 C CA . TRP A 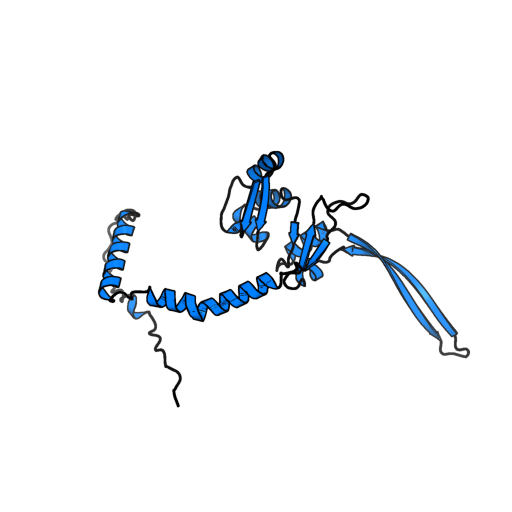1 164 ? -25.961 -15.081 12.524 1.00 85.19 164 TRP A CA 1
ATOM 1271 C C . TRP A 1 164 ? -27.482 -15.155 12.655 1.00 85.19 164 TRP A C 1
ATOM 1273 O O . TRP A 1 164 ? -28.021 -14.834 13.713 1.00 85.19 164 TRP A O 1
ATOM 1283 N N . ASP A 1 165 ? -28.166 -15.649 11.624 1.00 84.06 165 ASP A N 1
ATOM 1284 C CA . ASP A 1 165 ? -29.630 -15.721 11.616 1.00 84.06 165 ASP A CA 1
ATOM 1285 C C . ASP A 1 165 ? -30.173 -16.841 12.509 1.00 84.06 165 ASP A C 1
ATOM 1287 O O . ASP A 1 165 ? -31.261 -16.717 13.072 1.00 84.06 165 ASP A O 1
ATOM 1291 N N . THR A 1 166 ? -29.425 -17.936 12.658 1.00 83.75 166 THR A N 1
ATOM 1292 C CA . THR A 1 166 ? -29.900 -19.112 13.402 1.00 83.75 166 THR A CA 1
ATOM 1293 C C . THR A 1 166 ? -29.659 -19.034 14.904 1.00 83.75 166 THR A C 1
ATOM 1295 O O . THR A 1 166 ? -30.465 -19.566 15.665 1.00 83.75 166 THR A O 1
ATOM 1298 N N . GLN A 1 167 ? -28.567 -18.408 15.351 1.00 83.88 167 GLN A N 1
ATOM 1299 C CA . GLN A 1 167 ? -28.175 -18.412 16.764 1.00 83.88 167 GLN A CA 1
ATOM 1300 C C . GLN A 1 167 ? -27.941 -17.011 17.315 1.00 83.88 167 GLN A C 1
ATOM 1302 O O . GLN A 1 167 ? -28.526 -16.658 18.337 1.00 83.88 167 GLN A O 1
ATOM 1307 N N . VAL A 1 168 ? -27.105 -16.206 16.657 1.00 82.88 168 VAL A N 1
ATOM 1308 C CA . VAL A 1 168 ? -26.629 -14.943 17.239 1.00 82.88 168 VAL A CA 1
ATOM 1309 C C . VAL A 1 168 ? -27.757 -13.920 17.338 1.00 82.88 168 VAL A C 1
ATOM 1311 O O . VAL A 1 168 ? -27.987 -13.369 18.411 1.00 82.88 168 VAL A O 1
ATOM 1314 N N . LYS A 1 169 ? -28.504 -13.698 16.254 1.00 84.50 169 LYS A N 1
ATOM 1315 C CA . LYS A 1 169 ? -29.600 -12.729 16.218 1.00 84.50 169 LYS A CA 1
ATOM 1316 C C . LYS A 1 169 ? -30.746 -13.103 17.173 1.00 84.50 169 LYS A C 1
ATOM 1318 O O . LYS A 1 169 ? -31.090 -12.251 17.988 1.00 84.50 169 LYS A O 1
ATOM 1323 N N . PRO A 1 170 ? -31.278 -14.343 17.190 1.00 84.12 170 PRO A N 1
ATOM 1324 C CA . PRO A 1 170 ? -32.309 -14.725 18.158 1.00 84.12 170 PRO A CA 1
ATOM 1325 C C . PRO A 1 170 ? -31.827 -14.649 19.610 1.00 84.12 170 PRO A C 1
ATOM 1327 O O . PRO A 1 170 ? -32.583 -14.239 20.489 1.00 84.12 170 PRO A O 1
ATOM 1330 N N . ALA A 1 171 ? -30.566 -15.011 19.881 1.00 84.31 171 ALA A N 1
ATOM 1331 C CA . ALA A 1 171 ? -29.995 -14.892 21.219 1.00 84.31 171 ALA A CA 1
ATOM 1332 C C . ALA A 1 171 ? -29.920 -13.424 21.663 1.00 84.31 171 ALA A C 1
ATOM 1334 O O . ALA A 1 171 ? -30.343 -13.112 22.775 1.00 84.31 171 ALA A O 1
ATOM 1335 N N . LEU A 1 172 ? -29.459 -12.522 20.792 1.00 81.00 172 LEU A N 1
ATOM 1336 C CA . LEU A 1 172 ? -29.438 -11.084 21.063 1.00 81.00 172 LEU A CA 1
ATOM 1337 C C . LEU A 1 172 ? -30.855 -10.534 21.261 1.00 81.00 172 LEU A C 1
ATOM 1339 O O . LEU A 1 172 ? -31.100 -9.865 22.257 1.00 81.00 172 LEU A O 1
ATOM 1343 N N . GLU A 1 173 ? -31.807 -10.871 20.389 1.00 81.12 173 GLU A N 1
ATOM 1344 C CA . GLU A 1 173 ? -33.212 -10.457 20.515 1.00 81.12 173 GLU A CA 1
ATOM 1345 C C . GLU A 1 173 ? -33.848 -10.957 21.821 1.00 81.12 173 GLU A C 1
ATOM 1347 O O . GLU A 1 173 ? -34.548 -10.204 22.490 1.00 81.12 173 GLU A O 1
ATOM 1352 N N . SER A 1 174 ? -33.556 -12.193 22.239 1.00 79.00 174 SER A N 1
ATOM 1353 C CA . SER A 1 174 ? -34.067 -12.755 23.499 1.00 79.00 174 SER A CA 1
ATOM 1354 C C . SER A 1 174 ? -33.467 -12.106 24.751 1.00 79.00 174 SER A C 1
ATOM 1356 O O . SER A 1 174 ? -34.089 -12.111 25.812 1.00 79.00 174 SER A O 1
ATOM 1358 N N . GLN A 1 175 ? -32.263 -11.541 24.632 1.00 75.12 175 GLN A N 1
ATOM 1359 C CA . GLN A 1 175 ? -31.598 -10.787 25.696 1.00 75.12 175 GLN A CA 1
ATOM 1360 C C . GLN A 1 175 ? -32.046 -9.321 25.733 1.00 75.12 175 GLN A C 1
ATOM 1362 O O . GLN A 1 175 ? -31.848 -8.645 26.746 1.00 75.12 175 GLN A O 1
ATOM 1367 N N . VAL A 1 176 ? -32.666 -8.821 24.660 1.00 68.69 176 VAL A N 1
ATOM 1368 C CA . VAL A 1 176 ? -33.239 -7.477 24.624 1.00 68.69 176 VAL A CA 1
ATOM 1369 C C . VAL A 1 176 ? -34.554 -7.481 25.397 1.00 68.69 176 VAL A C 1
ATOM 1371 O O . VAL A 1 176 ? -35.627 -7.793 24.886 1.00 68.69 176 VAL A O 1
ATOM 1374 N N . ILE A 1 177 ? -34.478 -7.066 26.658 1.00 67.62 177 ILE A N 1
ATOM 1375 C CA . ILE A 1 177 ? -35.650 -6.595 27.392 1.00 67.62 177 ILE A CA 1
ATOM 1376 C C . ILE A 1 177 ? -35.983 -5.222 26.811 1.00 67.62 177 ILE A C 1
ATOM 1378 O O . ILE A 1 177 ? -35.281 -4.253 27.095 1.00 67.62 177 ILE A O 1
ATOM 1382 N N . ILE A 1 178 ? -37.020 -5.137 25.976 1.00 66.00 178 ILE A N 1
ATOM 1383 C CA . ILE A 1 178 ? -37.544 -3.851 25.505 1.00 66.00 178 ILE A CA 1
ATOM 1384 C C . ILE A 1 178 ? -38.118 -3.136 26.739 1.00 66.00 178 ILE A C 1
ATOM 1386 O O . ILE A 1 178 ? -39.115 -3.613 27.289 1.00 66.00 178 ILE A O 1
ATOM 1390 N N . PRO A 1 179 ? -37.500 -2.044 27.228 1.00 62.16 179 PRO A N 1
ATOM 1391 C CA . PRO A 1 179 ? -38.017 -1.334 28.389 1.00 62.16 179 PRO A CA 1
ATOM 1392 C C . PRO A 1 179 ? -39.365 -0.703 28.035 1.00 62.16 179 PRO A C 1
ATOM 1394 O O . PRO A 1 179 ? -39.582 -0.299 26.890 1.00 62.16 179 PRO A O 1
ATOM 1397 N N . ASP A 1 180 ? -40.260 -0.577 29.015 1.00 74.50 180 ASP A N 1
ATOM 1398 C CA . ASP A 1 180 ? -41.464 0.238 28.851 1.00 74.50 180 ASP A CA 1
ATOM 1399 C C . ASP A 1 180 ? -41.055 1.665 28.439 1.00 74.50 180 ASP A C 1
ATOM 1401 O O . ASP A 1 180 ? -40.038 2.196 28.896 1.00 74.50 180 ASP A O 1
ATOM 1405 N N . ILE A 1 181 ? -41.839 2.307 27.569 1.00 74.19 181 ILE A N 1
ATOM 1406 C CA . ILE A 1 181 ? -41.521 3.638 27.027 1.00 74.19 181 ILE A CA 1
ATOM 1407 C C . ILE A 1 181 ? -41.223 4.617 28.167 1.00 74.19 181 ILE A C 1
ATOM 1409 O O . ILE A 1 181 ? -40.280 5.397 28.076 1.00 74.19 181 ILE A O 1
ATOM 1413 N N . LYS A 1 182 ? -41.954 4.515 29.283 1.00 74.75 182 LYS A N 1
ATOM 1414 C CA . LYS A 1 182 ? -41.730 5.348 30.471 1.00 74.75 182 LYS A CA 1
ATOM 1415 C C . LYS A 1 182 ? -40.368 5.118 31.126 1.00 74.75 182 LYS A C 1
ATOM 1417 O O . LYS A 1 182 ? -39.722 6.088 31.513 1.00 74.75 182 LYS A O 1
ATOM 1422 N N . THR A 1 183 ? -39.910 3.868 31.229 1.00 74.62 183 THR A N 1
ATOM 1423 C CA . THR A 1 183 ? -38.583 3.558 31.790 1.00 74.62 183 THR A CA 1
ATOM 1424 C C . THR A 1 183 ? -37.467 4.013 30.857 1.00 74.62 183 THR A C 1
ATOM 1426 O O . THR A 1 183 ? -36.446 4.504 31.332 1.00 74.62 183 THR A O 1
ATOM 1429 N N . LEU A 1 184 ? -37.672 3.943 29.539 1.00 73.75 184 LEU A N 1
ATOM 1430 C CA . LEU A 1 184 ? -36.727 4.485 28.563 1.00 73.75 184 LEU A CA 1
ATOM 1431 C C . LEU A 1 184 ? -36.633 6.016 28.648 1.00 73.75 184 LEU A C 1
ATOM 1433 O O . LEU A 1 184 ? -35.531 6.563 28.651 1.00 73.75 184 LEU A O 1
ATOM 1437 N N . THR A 1 185 ? -37.771 6.711 28.757 1.00 79.25 185 THR A N 1
ATOM 1438 C CA . THR A 1 185 ? -37.810 8.170 28.934 1.00 79.25 185 THR A CA 1
ATOM 1439 C C . THR A 1 185 ? -37.115 8.591 30.225 1.00 79.25 185 THR A C 1
ATOM 1441 O O . THR A 1 185 ? -36.366 9.566 30.217 1.00 79.25 185 THR A O 1
ATOM 1444 N N . GLN A 1 186 ? -37.313 7.845 31.313 1.00 81.00 186 GLN A N 1
ATOM 1445 C CA . GLN A 1 186 ? -36.652 8.109 32.587 1.00 81.00 186 GLN A CA 1
ATOM 1446 C C . GLN A 1 186 ? -35.134 7.881 32.505 1.00 81.00 186 GLN A C 1
ATOM 1448 O O . GLN A 1 186 ? -34.371 8.768 32.873 1.00 81.00 186 GLN A O 1
ATOM 1453 N N . ALA A 1 187 ? -34.685 6.764 31.926 1.00 80.38 187 ALA A N 1
ATOM 1454 C CA . ALA A 1 187 ? -33.260 6.488 31.728 1.00 80.38 187 ALA A CA 1
ATOM 1455 C C . ALA A 1 187 ? -32.573 7.512 30.800 1.00 80.38 187 ALA A C 1
ATOM 1457 O O . ALA A 1 187 ? -31.395 7.828 30.978 1.00 80.38 187 ALA A O 1
ATOM 1458 N N . LEU A 1 188 ? -33.292 8.047 29.805 1.00 80.25 188 LEU A N 1
ATOM 1459 C CA . LEU A 1 188 ? -32.809 9.150 28.970 1.00 80.25 188 LEU A CA 1
ATOM 1460 C C . LEU A 1 188 ? -32.623 10.433 29.784 1.00 80.25 188 LEU A C 1
ATOM 1462 O O . LEU A 1 188 ? -31.569 11.054 29.675 1.00 80.25 188 LEU A O 1
ATOM 1466 N N . HIS A 1 189 ? -33.596 10.800 30.624 1.00 84.38 189 HIS A N 1
ATOM 1467 C CA . HIS A 1 189 ? -33.474 11.967 31.504 1.00 84.38 189 HIS A CA 1
ATOM 1468 C C . HIS A 1 189 ? -32.303 11.817 32.482 1.00 84.38 189 HIS A C 1
ATOM 1470 O O . HIS A 1 189 ? -31.501 12.737 32.602 1.00 84.38 189 HIS A O 1
ATOM 1476 N N . GLU A 1 190 ? -32.132 10.643 33.096 1.00 85.19 190 GLU A N 1
ATOM 1477 C CA . GLU A 1 190 ? -31.006 10.360 33.999 1.00 85.19 190 GLU A CA 1
ATOM 1478 C C . GLU A 1 190 ? -29.646 10.483 33.292 1.00 85.19 190 GLU A C 1
ATOM 1480 O O . GLU A 1 190 ? -28.686 11.008 33.858 1.00 85.19 190 GLU A O 1
ATOM 1485 N N . ARG A 1 191 ? -29.546 10.045 32.029 1.00 82.69 191 ARG A N 1
ATOM 1486 C CA . ARG A 1 191 ? -28.324 10.206 31.222 1.00 82.69 191 ARG A CA 1
ATOM 1487 C C . ARG A 1 191 ? -28.060 11.656 30.845 1.00 82.69 191 ARG A C 1
ATOM 1489 O O . ARG A 1 191 ? -26.905 12.064 30.880 1.00 82.69 191 ARG A O 1
ATOM 1496 N N . ILE A 1 192 ? -29.095 12.420 30.497 1.00 82.56 192 ILE A N 1
ATOM 1497 C CA . ILE A 1 192 ? -28.977 13.855 30.203 1.00 82.56 192 ILE A CA 1
ATOM 1498 C C . ILE A 1 192 ? -28.505 14.605 31.451 1.00 82.56 192 ILE A C 1
ATOM 1500 O O . ILE A 1 192 ? -27.574 15.400 31.372 1.00 82.56 192 ILE A O 1
ATOM 1504 N N . GLU A 1 193 ? -29.079 14.304 32.615 1.00 84.75 193 GLU A N 1
ATOM 1505 C CA . GLU A 1 193 ? -28.698 14.923 33.885 1.00 84.75 193 GLU A CA 1
ATOM 1506 C C . GLU A 1 193 ? -27.271 14.531 34.303 1.00 84.75 193 GLU A C 1
ATOM 1508 O O . GLU A 1 193 ? -26.470 15.374 34.714 1.00 84.75 193 GLU A O 1
ATOM 1513 N N . SER A 1 194 ? -26.906 13.257 34.130 1.00 78.62 194 SER A N 1
ATOM 1514 C CA . SER A 1 194 ? -25.540 12.782 34.351 1.00 78.62 194 SER A CA 1
ATOM 1515 C C . SER A 1 194 ? -24.539 13.459 33.409 1.00 78.62 194 SER A C 1
ATOM 1517 O O . SER A 1 194 ? -23.474 13.876 33.866 1.00 78.62 194 SER A O 1
ATOM 1519 N N . ALA A 1 195 ? -24.885 13.612 32.129 1.00 77.56 195 ALA A N 1
ATOM 1520 C CA . ALA A 1 195 ? -24.063 14.303 31.143 1.00 77.56 195 ALA A CA 1
ATOM 1521 C C . ALA A 1 195 ? -23.905 15.788 31.487 1.00 77.56 195 ALA A C 1
ATOM 1523 O O . ALA A 1 195 ? -22.782 16.277 31.478 1.00 77.56 195 ALA A O 1
ATOM 1524 N N . ALA A 1 196 ? -24.979 16.476 31.884 1.00 80.00 196 ALA A N 1
ATOM 1525 C CA . ALA A 1 196 ? -24.931 17.871 32.326 1.00 80.00 196 ALA A CA 1
ATOM 1526 C C . ALA A 1 196 ? -24.061 18.061 33.581 1.00 80.00 196 ALA A C 1
ATOM 1528 O O . ALA A 1 196 ? -23.377 19.071 33.718 1.00 80.00 196 ALA A O 1
ATOM 1529 N N . ARG A 1 197 ? -24.034 17.074 34.488 1.00 82.12 197 ARG A N 1
ATOM 1530 C CA . ARG A 1 197 ? -23.152 17.094 35.665 1.00 82.12 197 ARG A CA 1
ATOM 1531 C C . ARG A 1 197 ? -21.681 16.848 35.304 1.00 82.12 197 ARG A C 1
ATOM 1533 O O . ARG A 1 197 ? -20.805 17.429 35.937 1.00 82.12 197 ARG A O 1
ATOM 1540 N N . MET A 1 198 ? -21.398 15.971 34.336 1.00 79.81 198 MET A N 1
ATOM 1541 C CA . MET A 1 198 ? -20.024 15.669 33.899 1.00 79.81 198 MET A CA 1
ATOM 1542 C C . MET A 1 198 ? -19.445 16.727 32.954 1.00 79.81 198 MET A C 1
ATOM 1544 O O . MET A 1 198 ? -18.239 16.959 32.961 1.00 79.81 198 MET A O 1
ATOM 1548 N N . LEU A 1 199 ? -20.296 17.346 32.141 1.00 79.31 199 LEU A N 1
ATOM 1549 C CA . LEU A 1 199 ? -19.963 18.350 31.136 1.00 79.31 199 LEU A CA 1
ATOM 1550 C C . LEU A 1 199 ? -20.880 19.562 31.345 1.00 79.31 199 LEU A C 1
ATOM 1552 O O . LEU A 1 199 ? -21.813 19.767 30.563 1.00 79.31 199 LEU A O 1
ATOM 1556 N N . PRO A 1 200 ? -20.662 20.341 32.419 1.00 75.19 200 PRO A N 1
ATOM 1557 C CA . PRO A 1 200 ? -21.435 21.549 32.645 1.00 75.19 200 PRO A CA 1
ATOM 1558 C C . PRO A 1 200 ? -21.224 22.494 31.465 1.00 75.19 200 PRO A C 1
ATOM 1560 O O . PRO A 1 200 ? -20.087 22.761 31.062 1.00 75.19 200 PRO A O 1
ATOM 1563 N N . LEU A 1 201 ? -22.327 22.971 30.889 1.00 73.75 201 LEU A N 1
ATOM 1564 C CA . LEU A 1 201 ? -22.258 24.009 29.872 1.00 73.75 201 LEU A CA 1
ATOM 1565 C C . LEU A 1 201 ? -21.621 25.256 30.505 1.00 73.75 201 LEU A C 1
ATOM 1567 O O . LEU A 1 201 ? -21.921 25.558 31.665 1.00 73.75 201 LEU A O 1
ATOM 1571 N N . PRO A 1 202 ? -20.720 25.950 29.791 1.00 72.50 202 PRO A N 1
ATOM 1572 C CA . PRO A 1 202 ? -20.195 27.219 30.272 1.00 72.50 202 PRO A CA 1
ATOM 1573 C C . PRO A 1 202 ? -21.370 28.164 30.535 1.00 72.50 202 PRO A C 1
ATOM 1575 O O . PRO A 1 202 ? -22.314 28.195 29.744 1.00 72.50 202 PRO A O 1
ATOM 1578 N N . GLU A 1 203 ? -21.329 28.898 31.649 1.00 62.09 203 GLU A N 1
ATOM 1579 C CA . GLU A 1 203 ? -22.308 29.951 31.913 1.00 62.09 203 GLU A CA 1
ATOM 1580 C C . GLU A 1 203 ? -22.276 30.910 30.721 1.00 62.09 203 GLU A C 1
ATOM 1582 O O . GLU A 1 203 ? -21.238 31.507 30.423 1.00 62.09 203 GLU A O 1
ATOM 1587 N N . GLU A 1 204 ? -23.383 30.990 29.981 1.00 55.75 204 GLU A N 1
ATOM 1588 C CA . GLU A 1 204 ? -23.550 32.048 28.998 1.00 55.75 204 GLU A CA 1
ATOM 1589 C C . GLU A 1 204 ? -23.412 33.366 29.755 1.00 55.75 204 GLU A C 1
ATOM 1591 O O . GLU A 1 204 ? -24.183 33.643 30.677 1.00 55.75 204 GLU A O 1
ATOM 1596 N N . ASP A 1 205 ? -22.398 34.152 29.392 1.00 46.53 205 ASP A N 1
ATOM 1597 C CA . ASP A 1 205 ? -22.265 35.539 29.815 1.00 46.53 205 ASP A CA 1
ATOM 1598 C C . ASP A 1 205 ? -23.597 36.225 29.497 1.00 46.53 205 ASP A C 1
ATOM 1600 O O . ASP A 1 205 ? -23.940 36.461 28.334 1.00 46.53 205 ASP A O 1
ATOM 1604 N N . VAL A 1 206 ? -24.388 36.478 30.539 1.00 46.31 206 VAL A N 1
ATOM 1605 C CA . VAL A 1 206 ? -25.711 37.080 30.420 1.00 46.31 206 VAL A CA 1
ATOM 1606 C C . VAL A 1 206 ? -25.519 38.540 30.018 1.00 46.31 206 VAL A C 1
ATOM 1608 O O . VAL A 1 206 ? -25.495 39.444 30.852 1.00 46.31 206 VAL A O 1
ATOM 1611 N N . ALA A 1 207 ? -25.394 38.796 28.718 1.00 42.06 207 ALA A N 1
ATOM 1612 C CA . ALA A 1 207 ? -25.789 40.079 28.168 1.00 42.06 207 ALA A CA 1
ATOM 1613 C C . ALA A 1 207 ? -27.322 40.163 28.301 1.00 42.06 207 ALA A C 1
ATOM 1615 O O . ALA A 1 207 ? -28.014 39.230 27.886 1.00 42.06 207 ALA A O 1
ATOM 1616 N N . PRO A 1 208 ? -27.885 41.223 28.908 1.00 38.53 208 PRO A N 1
ATOM 1617 C CA . PRO A 1 208 ? -29.313 41.283 29.179 1.00 38.53 208 PRO A CA 1
ATOM 1618 C C . PRO A 1 208 ? -30.093 41.234 27.862 1.00 38.53 208 PRO A C 1
ATOM 1620 O O . PRO A 1 208 ? -29.944 42.100 26.998 1.00 38.53 208 PRO A O 1
ATOM 1623 N N . ALA A 1 209 ? -30.914 40.195 27.720 1.00 36.75 209 ALA A N 1
ATOM 1624 C CA . ALA A 1 209 ? -31.803 40.007 26.590 1.00 36.75 209 ALA A CA 1
ATOM 1625 C C . ALA A 1 209 ? -32.818 41.156 26.531 1.00 36.75 209 ALA A C 1
ATOM 1627 O O . ALA A 1 209 ? -33.614 41.358 27.449 1.00 36.75 209 ALA A O 1
ATOM 1628 N N . HIS A 1 210 ? -32.808 41.899 25.426 1.00 35.69 210 HIS A N 1
ATOM 1629 C CA . HIS A 1 210 ? -33.976 42.659 25.009 1.00 35.69 210 HIS A CA 1
ATOM 1630 C C . HIS A 1 210 ? -35.097 41.663 24.690 1.00 35.69 210 HIS A C 1
ATOM 1632 O O . HIS A 1 210 ? -34.948 40.826 23.798 1.00 35.69 210 HIS A O 1
ATOM 1638 N N . GLU A 1 211 ? -36.213 41.763 25.413 1.00 40.91 211 GLU A N 1
ATOM 1639 C CA . GLU A 1 211 ? -37.459 41.067 25.095 1.00 40.91 211 GLU A CA 1
ATOM 1640 C C . GLU A 1 211 ? -37.864 41.387 23.650 1.00 40.91 211 GLU A C 1
ATOM 1642 O O . GLU A 1 211 ? -38.326 42.485 23.337 1.00 40.91 211 GLU A O 1
ATOM 1647 N N . SER A 1 212 ? -37.695 40.416 22.757 1.00 32.31 212 SER A N 1
ATOM 1648 C CA . SER A 1 212 ? -38.407 40.385 21.488 1.00 32.31 212 SER A CA 1
ATOM 1649 C C . SER A 1 212 ? -39.331 39.179 21.524 1.00 32.31 212 SER A C 1
ATOM 1651 O O . SER A 1 212 ? -38.913 38.025 21.557 1.00 32.31 212 SER A O 1
ATOM 1653 N N . SER A 1 213 ? -40.624 39.474 21.612 1.00 40.09 213 SER A N 1
ATOM 1654 C CA . SER A 1 213 ? -41.687 38.497 21.480 1.00 40.09 213 SER A CA 1
ATOM 1655 C C . SER A 1 213 ? -41.634 37.883 20.082 1.00 40.09 213 SER A C 1
ATOM 1657 O O . SER A 1 213 ? -42.005 38.527 19.099 1.00 40.09 213 SER A O 1
ATOM 1659 N N . SER A 1 214 ? -41.236 36.625 19.986 1.00 35.69 214 SER A N 1
ATOM 1660 C CA . SER A 1 214 ? -41.584 35.794 18.841 1.00 35.69 214 SER A CA 1
ATOM 1661 C C . SER A 1 214 ? -41.794 34.373 19.325 1.00 35.69 214 SER A C 1
ATOM 1663 O O . SER A 1 214 ? -40.891 33.738 19.855 1.00 35.69 214 SER A O 1
ATOM 1665 N N . SER A 1 215 ? -43.029 33.911 19.175 1.00 46.78 215 SER A N 1
ATOM 1666 C CA . SER A 1 215 ? -43.454 32.538 19.390 1.00 46.78 215 SER A CA 1
ATOM 1667 C C . SER A 1 215 ? -42.701 31.616 18.430 1.00 46.78 215 SER A C 1
ATOM 1669 O O . SER A 1 215 ? -43.049 31.556 17.248 1.00 46.78 215 SER A O 1
ATOM 1671 N N . GLU A 1 216 ? -41.671 30.925 18.911 1.00 42.97 216 GLU A N 1
ATOM 1672 C CA . GLU A 1 216 ? -41.060 29.827 18.164 1.00 42.97 216 GLU A CA 1
ATOM 1673 C C . GLU A 1 216 ? -41.980 28.595 18.232 1.00 42.97 216 GLU A C 1
ATOM 1675 O O . GLU A 1 216 ? -42.382 28.194 19.328 1.00 42.97 216 GLU A O 1
ATOM 1680 N N . PRO A 1 217 ? -42.376 28.011 17.087 1.00 42.91 217 PRO A N 1
ATOM 1681 C CA . PRO A 1 217 ? -43.126 26.766 17.078 1.00 42.91 217 PRO A CA 1
ATOM 1682 C C . PRO A 1 217 ? -42.229 25.598 17.506 1.00 42.91 217 PRO A C 1
ATOM 1684 O O . PRO A 1 217 ? -41.052 25.528 17.150 1.00 42.91 217 PRO A O 1
ATOM 1687 N N . ASP A 1 218 ? -42.823 24.687 18.271 1.00 51.12 218 ASP A N 1
ATOM 1688 C CA . ASP A 1 218 ? -42.196 23.499 18.843 1.00 51.12 218 ASP A CA 1
ATOM 1689 C C . ASP A 1 218 ? -41.509 22.659 17.746 1.00 51.12 218 ASP A C 1
ATOM 1691 O O . ASP A 1 218 ? -42.108 22.323 16.721 1.00 51.12 218 ASP A O 1
ATOM 1695 N N . VAL A 1 219 ? -40.231 22.319 17.945 1.00 50.19 219 VAL A N 1
ATOM 1696 C CA . VAL A 1 219 ? -39.337 21.690 16.942 1.00 50.19 219 VAL A CA 1
ATOM 1697 C C . VAL A 1 219 ? -39.883 20.340 16.436 1.00 50.19 219 VAL A C 1
ATOM 1699 O O . VAL A 1 219 ? -39.505 19.853 15.366 1.00 50.19 219 VAL A O 1
ATOM 1702 N N . LEU A 1 220 ? -40.825 19.752 17.175 1.00 49.50 220 LEU A N 1
ATOM 1703 C CA . LEU A 1 220 ? -41.544 18.529 16.831 1.00 49.50 220 LEU A CA 1
ATOM 1704 C C . LEU A 1 220 ? -42.509 18.670 15.639 1.00 49.50 220 LEU A C 1
ATOM 1706 O O . LEU A 1 220 ? -42.770 17.663 14.979 1.00 49.50 220 LEU A O 1
ATOM 1710 N N . ASP A 1 221 ? -42.981 19.875 15.306 1.00 53.28 221 ASP A N 1
ATOM 1711 C CA . ASP A 1 221 ? -43.898 20.087 14.171 1.00 53.28 221 ASP A CA 1
ATOM 1712 C C . ASP A 1 221 ? -43.194 20.036 12.802 1.00 53.28 221 ASP A C 1
ATOM 1714 O O . ASP A 1 221 ? -43.836 19.809 11.774 1.00 53.28 221 ASP A O 1
ATOM 1718 N N . ASN A 1 222 ? -41.862 20.168 12.767 1.00 50.81 222 ASN A N 1
ATOM 1719 C CA . ASN A 1 222 ? -41.074 20.126 11.528 1.00 50.81 222 ASN A CA 1
ATOM 1720 C C . ASN A 1 222 ? -40.636 18.713 11.107 1.00 50.81 222 ASN A C 1
ATOM 1722 O O . ASN A 1 222 ? -40.051 18.539 10.033 1.00 50.81 222 ASN A O 1
ATOM 1726 N N . PHE A 1 223 ? -40.929 17.679 11.901 1.00 39.16 223 PHE A N 1
ATOM 1727 C CA . PHE A 1 223 ? -40.652 16.301 11.500 1.00 39.16 223 PHE A CA 1
ATOM 1728 C C . PHE A 1 223 ? -41.782 15.749 10.631 1.00 39.16 223 PHE A C 1
ATOM 1730 O O . PHE A 1 223 ? -42.897 15.489 11.083 1.00 39.16 223 PHE A O 1
ATOM 1737 N N . THR A 1 224 ? -41.480 15.494 9.357 1.00 46.34 224 THR A N 1
ATOM 1738 C CA . THR A 1 224 ? -42.412 14.837 8.438 1.00 46.34 224 THR A CA 1
ATOM 1739 C C . THR A 1 224 ? -42.746 13.436 8.962 1.00 46.34 224 THR A C 1
ATOM 1741 O O . THR A 1 224 ? -41.906 12.533 8.940 1.00 46.34 224 THR A O 1
ATOM 1744 N N . ARG A 1 225 ? -43.983 13.234 9.432 1.00 48.62 225 ARG A N 1
ATOM 1745 C CA . ARG A 1 225 ? -44.504 11.927 9.859 1.00 48.62 225 ARG A CA 1
ATOM 1746 C C . ARG A 1 225 ? -44.477 10.964 8.664 1.00 48.62 225 ARG A C 1
ATOM 1748 O O . ARG A 1 225 ? -45.364 10.991 7.814 1.00 48.62 225 ARG A O 1
ATOM 1755 N N . ARG A 1 226 ? -43.455 10.108 8.570 1.00 39.66 226 ARG A N 1
ATOM 1756 C CA . ARG A 1 226 ? -43.439 9.011 7.592 1.00 39.66 226 ARG A CA 1
ATOM 1757 C C . ARG A 1 226 ? -44.453 7.956 8.030 1.00 39.66 226 ARG A C 1
ATOM 1759 O O . ARG A 1 226 ? -44.198 7.183 8.948 1.00 39.66 226 ARG A O 1
ATOM 1766 N N . VAL A 1 227 ? -45.612 7.945 7.378 1.00 44.84 227 VAL A N 1
ATOM 1767 C CA . VAL A 1 227 ? -46.581 6.851 7.478 1.00 44.84 227 VAL A CA 1
ATOM 1768 C C . VAL A 1 227 ? -46.038 5.693 6.646 1.00 44.84 227 VAL A C 1
ATOM 1770 O O . VAL A 1 227 ? -45.990 5.772 5.421 1.00 44.84 227 VAL A O 1
ATOM 1773 N N . TYR A 1 228 ? -45.592 4.627 7.307 1.00 38.22 228 TYR A N 1
ATOM 1774 C CA . TYR A 1 228 ? -45.237 3.386 6.627 1.00 38.22 228 TYR A CA 1
ATOM 1775 C C . TYR A 1 228 ? -46.526 2.684 6.185 1.00 38.22 228 TYR A C 1
ATOM 1777 O O . TYR A 1 228 ? -47.255 2.140 7.010 1.00 38.22 228 TYR A O 1
ATOM 1785 N N . GLN A 1 229 ? -46.818 2.709 4.883 1.00 43.00 229 GLN A N 1
ATOM 1786 C CA . GLN A 1 229 ? -47.794 1.798 4.289 1.00 43.00 229 GLN A CA 1
ATOM 1787 C C . GLN A 1 229 ? -47.148 0.421 4.145 1.00 43.00 229 GLN A C 1
ATOM 1789 O O . GLN A 1 229 ? -46.154 0.257 3.440 1.00 43.00 229 GLN A O 1
ATOM 1794 N N . THR A 1 230 ? -47.712 -0.567 4.831 1.00 48.72 230 THR A N 1
ATOM 1795 C CA . THR A 1 230 ? -47.378 -1.980 4.651 1.00 48.72 230 THR A CA 1
ATOM 1796 C C . THR A 1 230 ? -47.791 -2.393 3.230 1.00 48.72 230 THR A C 1
ATOM 1798 O O . THR A 1 230 ? -48.965 -2.228 2.889 1.00 48.72 230 THR A O 1
ATOM 1801 N N . PRO A 1 231 ? -46.882 -2.894 2.372 1.00 38.50 231 PRO A N 1
ATOM 1802 C CA . PRO A 1 231 ? -47.266 -3.415 1.063 1.00 38.50 231 PRO A CA 1
ATOM 1803 C C . PRO A 1 231 ? -48.170 -4.640 1.245 1.00 38.50 231 PRO A C 1
ATOM 1805 O O . PRO A 1 231 ? -47.914 -5.479 2.107 1.00 38.50 231 PRO A O 1
ATOM 1808 N N . GLY A 1 232 ? -49.253 -4.687 0.470 1.00 36.88 232 GLY A N 1
ATOM 1809 C CA . GLY A 1 232 ? -50.406 -5.554 0.691 1.00 36.88 232 GLY A CA 1
ATOM 1810 C C . GLY A 1 232 ? -50.109 -7.051 0.788 1.00 36.88 232 GLY A C 1
ATOM 1811 O O . GLY A 1 232 ? -49.373 -7.613 -0.019 1.00 36.88 232 GLY A O 1
ATOM 1812 N N . LEU A 1 233 ? -50.789 -7.689 1.743 1.00 42.84 233 LEU A N 1
ATOM 1813 C CA . LEU A 1 233 ? -51.250 -9.064 1.596 1.00 42.84 233 LEU A CA 1
ATOM 1814 C C . LEU A 1 233 ? -52.491 -9.044 0.690 1.00 42.84 233 LEU A C 1
ATOM 1816 O O . LEU A 1 233 ? -53.552 -8.575 1.103 1.00 42.84 233 LEU A O 1
ATOM 1820 N N . HIS A 1 234 ? -52.336 -9.567 -0.521 1.00 44.19 234 HIS A N 1
ATOM 1821 C CA . HIS A 1 234 ? -53.394 -10.223 -1.282 1.00 44.19 234 HIS A CA 1
ATOM 1822 C C . HIS A 1 234 ? -52.882 -11.596 -1.701 1.00 44.19 234 HIS A C 1
ATOM 1824 O O . HIS A 1 234 ? -51.697 -11.671 -2.099 1.00 44.19 234 HIS A O 1
#

Secondary structure (DSSP, 8-state):
-EEEESSGGGS--TTHHHHHHHHHHTT-EEEE--S-HHHHHHHH-HHHHHHHHHH---EEE---SSHHHHHHHHHHH-EEEEEEEEEEEEEE-SSS-EEEEEEEEEEEEEESS-HHHHHTPPTTEEEEE-TT-EETTEES--EEEE-PPPHHHHHHHHHHHHHIIIIIHHHHHHH-----HHHHHHHHHHHHHHHHHHSPPP----PPPP-----PPPGGGGS-----PPPP--

Sequence (234 aa):
MIISLDELPSIKLDRLPQWINEYRSNGACFILGIQSLEQLYDIYGDKMGSAIASACSTHVLFNPGNYKTAEDYSKRYGEKEVLIKNRTTGRSLGGQMSRSISWSENLQKMPVISADEILKFPQGKCVITSPGYSSEGQASIPYPLIIPVSKADEKRAHDSEALWDTQVKPALESQVIIPDIKTLTQALHERIESAARMLPLPEEDVAPAHESSSSEPDVLDNFTRRVYQTPGLH

Foldseek 3Di:
DEAEDAAPLVDDDQCQLVCLVVCVVVPYHYHYHHLALVSLCVRHNPVVSVSNVVSPQKDKAAQSLDLVVLQVVLVVLPKDKDWDKDWDWDFDDDDDTDIDIDIDIDIDIDGPAHSVNRNPGDPQWIWMFHQVPDDDPDGRNTDIDRHDDDPVVVVVVVVVVVCVVVPVVVVVVVVDPPDDPVVVVVVVVVVVVVCCVVDPDPPDPCPDDDDDDDDDPDPVVPDDPDDDDDDDDD